Protein AF-A0A6J6I2E1-F1 (afdb_monomer)

Nearest PDB structures (foldseek):
  6fqb-assembly4_H  TM=8.339E-01  e=9.793E-11  Streptococcus pneumoniae
  7ac8-assembly3_F  TM=6.533E-01  e=1.172E-04  Thermotoga maritima MSB8
  3r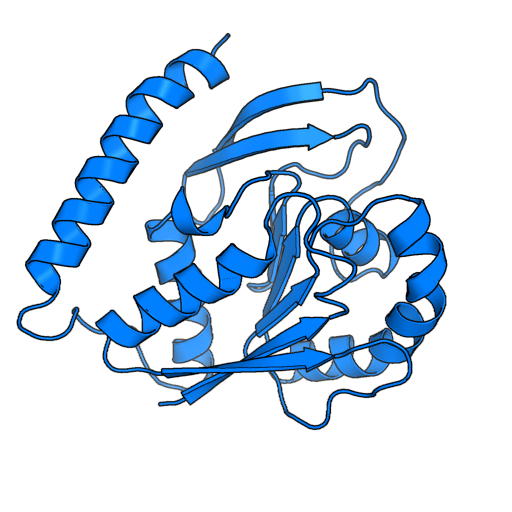74-assembly1_A  TM=5.350E-01  e=3.724E-04  Burkholderia lata
  3r74-assembly1_B  TM=4.776E-01  e=3.492E-04  Burkholderia lata
  3r76-assembly1_A  TM=4.520E-01  e=2.228E-04  Burkholderia lata

Foldseek 3Di:
DEAEEEEEACVFFCPQPQCCLVVLLQVVCVQLVYGYDYHYDHAPGADPDQHQEYEGHHGDPVSCVVCVVVVVVCLVVVVVSVVVNHAYEYEAVRLVVCCVSVVDPFWFAFADWDWFWAWDQDPLGIFTATATDGGRGPQWDADSLYIGHNGDDSSCLLCVSVSQVSVQSSQVSVVHGRDDGDPPCNVVVVVSVVVSVVVCVVRVVRNVD

Radius of gyration: 16.66 Å; Cα contacts (8 Å, |Δi|>4): 369; chains: 1; bounding box: 39×33×45 Å

pLDDT: mean 94.5, std 4.73, range [68.81, 98.75]

Structure (mmCIF, N/CA/C/O backbone):
data_AF-A0A6J6I2E1-F1
#
_entry.id   AF-A0A6J6I2E1-F1
#
loop_
_atom_site.group_PDB
_atom_site.id
_atom_site.type_symbol
_atom_site.label_atom_id
_atom_site.label_alt_id
_atom_site.label_comp_id
_atom_site.label_asym_id
_atom_site.label_entity_id
_atom_site.label_seq_id
_atom_site.pdbx_PDB_ins_code
_atom_site.Cartn_x
_atom_site.Cartn_y
_atom_site.Cartn_z
_atom_site.occupancy
_atom_site.B_iso_or_equiv
_atom_site.auth_seq_id
_atom_site.auth_comp_id
_atom_site.auth_asym_id
_atom_site.auth_atom_id
_atom_site.pdbx_PDB_model_num
ATOM 1 N N . MET A 1 1 ? -3.227 -1.236 21.663 1.00 92.56 1 MET A N 1
ATOM 2 C CA . MET A 1 1 ? -2.118 -2.184 21.410 1.00 92.56 1 MET A CA 1
ATOM 3 C C . MET A 1 1 ? -1.164 -1.575 20.397 1.00 92.56 1 MET A C 1
ATOM 5 O O . MET A 1 1 ? -1.558 -0.599 19.766 1.00 92.56 1 MET A O 1
ATOM 9 N N . ILE A 1 2 ? 0.048 -2.117 20.266 1.00 96.31 2 ILE A N 1
ATOM 10 C CA . ILE A 1 2 ? 1.043 -1.659 19.287 1.00 96.31 2 ILE A CA 1
ATOM 11 C C . ILE A 1 2 ? 1.126 -2.705 18.172 1.00 96.31 2 ILE A C 1
ATOM 13 O O . ILE A 1 2 ? 1.332 -3.876 18.484 1.00 96.31 2 ILE A O 1
ATOM 17 N N . LEU A 1 3 ? 0.944 -2.291 16.917 1.00 97.75 3 LEU A N 1
ATOM 18 C CA . LEU A 1 3 ? 1.175 -3.120 15.732 1.00 97.75 3 LEU A CA 1
ATOM 19 C C . LEU A 1 3 ? 2.545 -2.802 15.120 1.00 97.75 3 LEU A C 1
ATOM 21 O O . LEU A 1 3 ? 2.920 -1.640 14.991 1.00 97.75 3 LEU A O 1
ATOM 25 N N . ASN A 1 4 ? 3.289 -3.823 14.716 1.00 98.00 4 ASN A N 1
ATOM 26 C CA . ASN A 1 4 ? 4.614 -3.705 14.122 1.00 98.00 4 ASN A CA 1
ATOM 27 C C . ASN A 1 4 ? 4.515 -3.706 12.597 1.00 98.00 4 ASN A C 1
ATOM 29 O O . ASN A 1 4 ? 4.193 -4.723 11.979 1.00 98.00 4 ASN A O 1
ATOM 33 N N . PHE A 1 5 ? 4.822 -2.573 11.975 1.00 98.44 5 PHE A N 1
ATOM 34 C CA . PHE A 1 5 ? 4.904 -2.453 10.523 1.00 98.44 5 PHE A CA 1
ATOM 35 C C . PHE A 1 5 ? 6.369 -2.509 10.106 1.00 98.44 5 PHE A C 1
ATOM 37 O O . PHE A 1 5 ? 7.161 -1.642 10.467 1.00 98.44 5 PHE A O 1
ATOM 44 N N . VAL A 1 6 ? 6.747 -3.521 9.337 1.00 98.38 6 VAL A N 1
ATOM 45 C CA . VAL A 1 6 ? 8.098 -3.675 8.800 1.00 98.38 6 VAL A CA 1
ATOM 46 C C . VAL A 1 6 ? 8.102 -3.239 7.343 1.00 98.38 6 VAL A C 1
ATOM 48 O O . VAL A 1 6 ? 7.399 -3.817 6.520 1.00 98.38 6 VAL A O 1
ATOM 51 N N . THR A 1 7 ? 8.903 -2.233 7.005 1.00 98.00 7 THR A N 1
ATOM 52 C CA . THR A 1 7 ? 9.074 -1.765 5.624 1.00 98.00 7 THR A CA 1
ATOM 53 C C . THR A 1 7 ? 10.433 -2.182 5.086 1.00 98.00 7 THR A C 1
ATOM 55 O O . THR A 1 7 ? 11.467 -1.947 5.717 1.00 98.00 7 THR A O 1
ATOM 58 N N . LEU A 1 8 ? 10.434 -2.837 3.926 1.00 97.75 8 LEU A N 1
ATOM 59 C CA . LEU A 1 8 ? 11.656 -3.308 3.287 1.00 97.75 8 LEU A CA 1
ATOM 60 C C . LEU A 1 8 ? 12.200 -2.229 2.347 1.00 97.75 8 LEU A C 1
ATOM 62 O O . LEU A 1 8 ? 11.503 -1.762 1.449 1.00 97.75 8 LEU A O 1
ATOM 66 N N . PHE A 1 9 ? 13.463 -1.858 2.551 1.00 97.62 9 PHE A N 1
ATOM 67 C CA . PHE A 1 9 ? 14.240 -0.930 1.725 1.00 97.62 9 PHE A CA 1
ATOM 68 C C . PHE A 1 9 ? 13.539 0.415 1.446 1.00 97.62 9 PHE A C 1
ATOM 70 O O . PHE A 1 9 ? 13.460 0.839 0.289 1.00 97.62 9 PHE A O 1
ATOM 77 N N . PRO A 1 10 ? 13.036 1.135 2.468 1.00 96.94 10 PRO A N 1
ATOM 78 C CA . PRO A 1 10 ? 12.220 2.336 2.266 1.00 96.94 10 PRO A CA 1
ATOM 79 C C . PRO A 1 10 ? 12.963 3.479 1.562 1.00 96.94 10 PRO A C 1
ATOM 81 O O . PRO A 1 10 ? 12.331 4.289 0.891 1.00 96.94 10 PRO A O 1
ATOM 84 N N . GLY A 1 11 ? 14.297 3.539 1.657 1.00 96.44 11 GLY A N 1
ATOM 85 C CA . GLY A 1 11 ? 15.106 4.499 0.894 1.00 96.44 11 GLY A CA 1
ATOM 86 C C . GLY A 1 11 ? 15.118 4.238 -0.620 1.00 96.44 11 GLY A C 1
ATOM 87 O O . GLY A 1 11 ? 15.341 5.158 -1.404 1.00 96.44 11 GLY A O 1
ATOM 88 N N . HIS A 1 12 ? 14.848 2.999 -1.035 1.00 97.75 12 HIS A N 1
ATOM 89 C CA . HIS A 1 12 ? 14.831 2.552 -2.432 1.00 97.75 12 HIS A CA 1
ATOM 90 C C . HIS A 1 12 ? 13.414 2.435 -2.991 1.00 97.75 12 HIS A C 1
ATOM 92 O O . HIS A 1 12 ? 13.191 2.698 -4.174 1.00 97.75 12 HIS A O 1
ATOM 98 N N . LEU A 1 13 ? 12.470 2.030 -2.140 1.00 97.56 13 LEU A N 1
ATOM 99 C CA . LEU A 1 13 ? 11.101 1.662 -2.489 1.00 97.56 13 LEU A CA 1
ATOM 100 C C . LEU A 1 13 ? 10.092 2.731 -2.049 1.00 97.56 13 LEU A C 1
ATOM 102 O O . LEU A 1 13 ? 9.155 2.461 -1.295 1.00 97.56 13 LEU A O 1
ATOM 106 N N . ASN A 1 14 ? 10.324 3.965 -2.493 1.00 96.31 14 ASN A N 1
ATOM 107 C CA . ASN A 1 14 ? 9.477 5.125 -2.207 1.00 96.31 14 ASN A CA 1
ATOM 108 C C . ASN A 1 14 ? 9.311 6.044 -3.431 1.00 96.31 14 ASN A C 1
ATOM 110 O O . ASN A 1 14 ? 9.193 7.261 -3.284 1.00 96.31 14 ASN A O 1
ATOM 114 N N . LEU A 1 15 ? 9.382 5.493 -4.649 1.00 93.56 15 LEU A N 1
ATOM 115 C CA . LEU A 1 15 ? 9.494 6.297 -5.870 1.00 93.56 15 LEU A CA 1
ATOM 116 C C . LEU A 1 15 ? 8.302 7.249 -6.066 1.00 93.56 15 LEU A C 1
ATOM 118 O O . LEU A 1 15 ? 8.504 8.370 -6.527 1.00 93.56 15 LEU A O 1
ATOM 122 N N . ASN A 1 16 ? 7.093 6.837 -5.673 1.00 91.88 16 ASN A N 1
ATOM 123 C CA . ASN A 1 16 ? 5.877 7.646 -5.795 1.00 91.88 16 ASN A CA 1
ATOM 124 C C . ASN A 1 16 ? 5.318 8.087 -4.431 1.00 91.88 16 ASN A C 1
ATOM 126 O O . ASN A 1 16 ? 4.129 8.387 -4.310 1.00 91.88 16 ASN A O 1
ATOM 130 N N . GLY A 1 17 ? 6.166 8.131 -3.396 1.00 93.62 17 GLY A N 1
ATOM 131 C CA . GLY A 1 17 ? 5.736 8.422 -2.025 1.00 93.62 17 GLY A CA 1
ATOM 132 C C . GLY A 1 17 ? 5.025 7.244 -1.354 1.00 93.62 17 GLY A C 1
ATOM 133 O O . GLY A 1 17 ? 4.195 7.442 -0.470 1.00 93.62 17 GLY A O 1
ATOM 134 N N . ASP A 1 18 ? 5.327 6.017 -1.782 1.00 94.50 18 ASP A N 1
ATOM 135 C CA . ASP A 1 18 ? 4.664 4.783 -1.358 1.00 94.50 18 ASP A CA 1
ATOM 136 C C . ASP A 1 18 ? 4.717 4.552 0.159 1.00 94.50 18 ASP A C 1
ATOM 138 O O . ASP A 1 18 ? 3.778 3.995 0.729 1.00 94.50 18 ASP A O 1
ATOM 142 N N . GLN A 1 19 ? 5.773 5.015 0.833 1.00 96.69 19 GLN A N 1
ATOM 143 C CA . GLN A 1 19 ? 5.930 4.871 2.285 1.00 96.69 19 GLN A CA 1
ATOM 144 C C . GLN A 1 19 ? 4.840 5.618 3.066 1.00 96.69 19 GLN A C 1
ATOM 146 O O . GLN A 1 19 ? 4.468 5.183 4.154 1.00 96.69 19 GLN A O 1
ATOM 151 N N . ALA A 1 20 ? 4.231 6.657 2.482 1.00 97.50 20 ALA A N 1
ATOM 152 C CA . ALA A 1 20 ? 3.120 7.370 3.108 1.00 97.50 20 ALA A CA 1
ATOM 153 C C . ALA A 1 20 ? 1.867 6.493 3.294 1.00 97.50 20 ALA A C 1
ATOM 155 O O . ALA A 1 20 ? 0.977 6.850 4.062 1.00 97.50 20 ALA A O 1
ATOM 156 N N . ASN A 1 21 ? 1.786 5.316 2.658 1.00 98.19 21 ASN A N 1
ATOM 157 C CA . ASN A 1 21 ? 0.774 4.324 3.019 1.00 98.19 21 ASN A CA 1
ATOM 158 C C . ASN A 1 21 ? 0.881 3.901 4.493 1.00 98.19 21 ASN A C 1
ATOM 160 O O . ASN A 1 21 ? -0.143 3.743 5.156 1.00 98.19 21 ASN A O 1
ATOM 164 N N . LEU A 1 22 ? 2.102 3.743 5.010 1.00 98.31 22 LEU A N 1
ATOM 165 C CA . LEU A 1 22 ? 2.342 3.390 6.409 1.00 98.31 22 LEU A CA 1
ATOM 166 C C . LEU A 1 22 ? 2.007 4.550 7.340 1.00 98.31 22 LEU A C 1
ATOM 168 O O . LEU A 1 22 ? 1.427 4.320 8.399 1.00 98.31 22 LEU A O 1
ATOM 172 N N . ASP A 1 23 ? 2.284 5.784 6.919 1.00 97.69 23 ASP A N 1
ATOM 173 C CA . ASP A 1 23 ? 1.901 6.982 7.669 1.00 97.69 23 ASP A CA 1
ATOM 174 C C . ASP A 1 23 ? 0.378 7.092 7.794 1.00 97.69 23 ASP A C 1
ATOM 176 O O . ASP A 1 23 ? -0.143 7.355 8.878 1.00 97.69 23 ASP A O 1
ATOM 180 N N . VAL A 1 24 ? -0.353 6.826 6.705 1.00 97.50 24 VAL A N 1
ATOM 181 C CA . VAL A 1 24 ? -1.822 6.800 6.715 1.00 97.50 24 VAL A CA 1
ATOM 182 C C . VAL A 1 24 ? -2.331 5.702 7.641 1.00 97.50 24 VAL A C 1
ATOM 184 O O . VAL A 1 24 ? -3.172 5.980 8.493 1.00 97.50 24 VAL A O 1
ATOM 187 N N . LEU A 1 25 ? -1.820 4.474 7.516 1.00 98.12 25 LEU A N 1
ATOM 188 C CA . LEU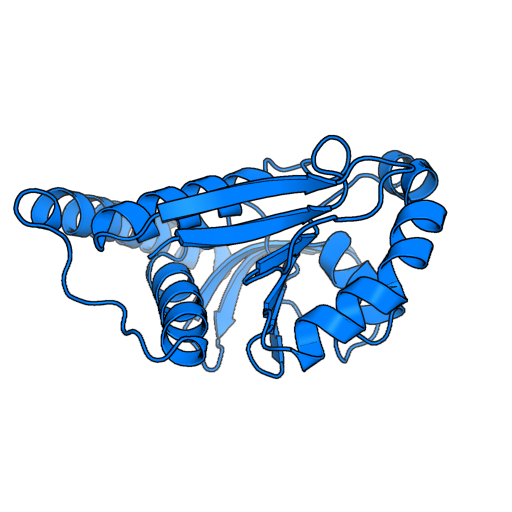 A 1 25 ? -2.233 3.358 8.369 1.00 98.12 25 LEU A CA 1
ATOM 189 C C . LEU A 1 25 ? -1.946 3.646 9.847 1.00 98.12 25 LEU A C 1
ATOM 191 O O . LEU A 1 25 ? -2.830 3.469 10.678 1.00 98.12 25 LEU A O 1
ATOM 195 N N . SER A 1 26 ? -0.756 4.156 10.167 1.00 98.12 26 SER A N 1
ATOM 196 C CA . SER A 1 26 ? -0.362 4.548 11.525 1.00 98.12 26 SER A CA 1
ATOM 197 C C . SER A 1 26 ? -1.271 5.646 12.080 1.00 98.12 26 SER A C 1
ATOM 199 O O . SER A 1 26 ? -1.802 5.533 13.189 1.00 98.12 26 SER A O 1
ATOM 201 N N . LYS A 1 27 ? -1.540 6.687 11.281 1.00 96.50 27 LYS A N 1
ATOM 202 C CA . LYS A 1 27 ? -2.410 7.789 11.691 1.00 96.50 27 LYS A CA 1
ATOM 203 C C . LYS A 1 27 ? -3.835 7.314 11.942 1.00 96.50 27 LYS A C 1
ATOM 205 O O . LYS A 1 27 ? -4.401 7.653 12.981 1.00 96.50 27 LYS A O 1
ATOM 210 N N . ARG A 1 28 ? -4.397 6.511 11.038 1.00 95.50 28 ARG A N 1
ATOM 211 C CA . ARG A 1 28 ? -5.739 5.941 11.202 1.00 95.50 28 ARG A CA 1
ATOM 212 C C . ARG A 1 28 ? -5.798 5.041 12.428 1.00 95.50 28 ARG A C 1
ATOM 214 O O . ARG A 1 28 ? -6.667 5.237 13.264 1.00 95.50 28 ARG A O 1
ATOM 221 N N . LEU A 1 29 ? -4.825 4.152 12.615 1.00 96.56 29 LEU A N 1
ATOM 222 C CA . LEU A 1 29 ? -4.741 3.280 13.787 1.00 96.56 29 LEU A CA 1
ATOM 223 C C . LEU A 1 29 ? -4.740 4.078 15.110 1.00 96.56 29 LEU A C 1
ATOM 225 O O . LEU A 1 29 ? -5.446 3.708 16.050 1.00 96.56 29 LEU A O 1
ATOM 229 N N . SER A 1 30 ? -4.045 5.225 15.146 1.00 95.94 30 SER A N 1
ATOM 230 C CA . SER A 1 30 ? -4.048 6.153 16.293 1.00 95.94 30 SER A CA 1
ATOM 231 C C . SER A 1 30 ? -5.420 6.744 16.605 1.00 95.94 30 SER A C 1
ATOM 233 O O . SER A 1 30 ? -5.764 6.925 17.774 1.00 95.94 30 SER A O 1
ATOM 235 N N . TRP A 1 31 ? -6.243 6.988 15.583 1.00 95.00 31 TRP A N 1
ATOM 236 C CA . TRP A 1 31 ? -7.609 7.471 15.771 1.00 95.00 31 TRP A CA 1
ATOM 237 C C . TRP A 1 31 ? -8.499 6.443 16.459 1.00 95.00 31 TRP A C 1
ATOM 239 O O . TRP A 1 31 ? -9.479 6.837 17.077 1.00 95.00 31 TRP A O 1
ATOM 249 N N . PHE A 1 32 ? -8.131 5.163 16.428 1.00 93.38 32 PHE A N 1
ATOM 250 C CA . PHE A 1 32 ? -8.844 4.066 17.080 1.00 93.38 32 PHE A CA 1
ATOM 251 C C . PHE A 1 32 ? -8.188 3.610 18.399 1.00 93.38 32 PHE A C 1
ATOM 253 O O . PHE A 1 32 ? -8.515 2.551 18.928 1.00 93.38 32 PHE A O 1
ATOM 260 N N . GLY A 1 33 ? -7.264 4.401 18.964 1.00 94.38 33 GLY A N 1
ATOM 261 C CA . GLY A 1 33 ? -6.647 4.100 20.266 1.00 94.38 33 GLY A CA 1
ATOM 262 C C . GLY A 1 33 ? -5.594 2.991 20.223 1.00 94.38 33 GLY A C 1
ATOM 263 O O . GLY A 1 33 ? -5.339 2.304 21.219 1.00 94.38 33 GLY A O 1
ATOM 264 N N . HIS A 1 34 ? -4.985 2.782 19.063 1.00 96.31 34 HIS A N 1
ATOM 265 C CA . HIS A 1 34 ? -3.895 1.840 18.857 1.00 96.31 34 HIS A CA 1
ATOM 266 C C . HIS A 1 34 ? -2.680 2.568 18.278 1.00 96.31 34 HIS A C 1
ATOM 268 O O . HIS A 1 34 ? -2.787 3.689 17.800 1.00 96.31 34 HIS A O 1
ATOM 274 N N . GLU A 1 35 ? -1.508 1.957 18.336 1.00 97.00 35 GLU A N 1
ATOM 275 C CA . GLU A 1 35 ? -0.266 2.571 17.867 1.00 97.00 35 GLU A CA 1
ATOM 276 C C . GLU A 1 35 ? 0.406 1.658 16.847 1.00 97.00 35 GLU A C 1
ATOM 278 O O . GLU A 1 35 ? 0.247 0.439 16.908 1.00 97.00 35 GLU A O 1
ATOM 283 N N . ALA A 1 36 ? 1.140 2.238 15.901 1.00 97.56 36 ALA A N 1
ATOM 284 C CA . ALA A 1 36 ? 1.987 1.487 14.987 1.00 97.56 36 ALA A CA 1
ATOM 285 C C . ALA A 1 36 ? 3.457 1.814 15.255 1.00 97.56 36 ALA A C 1
ATOM 287 O O . ALA A 1 36 ? 3.843 2.983 15.272 1.00 97.56 36 ALA A O 1
ATOM 288 N N . GLN A 1 37 ? 4.283 0.782 15.394 1.00 97.75 37 GLN A N 1
ATOM 289 C CA . GLN A 1 37 ? 5.733 0.901 15.371 1.00 97.75 37 GLN A CA 1
ATOM 290 C C . GLN A 1 37 ? 6.236 0.548 13.971 1.00 97.75 37 GLN A C 1
ATOM 292 O O . GLN A 1 37 ? 6.135 -0.600 13.540 1.00 97.75 37 GLN A O 1
ATOM 297 N N . ILE A 1 38 ? 6.800 1.528 13.262 1.00 97.69 38 ILE A N 1
ATOM 298 C CA . ILE A 1 38 ? 7.364 1.318 11.925 1.00 97.69 38 ILE A CA 1
ATOM 299 C C . ILE A 1 38 ? 8.858 1.004 12.052 1.00 97.69 38 ILE A C 1
ATOM 301 O O . ILE A 1 38 ? 9.621 1.796 12.601 1.00 97.69 38 ILE A O 1
ATOM 305 N N . THR A 1 39 ? 9.274 -0.153 11.539 1.00 97.12 39 THR A N 1
ATOM 306 C CA . THR A 1 39 ? 10.671 -0.603 11.504 1.00 97.12 39 THR A CA 1
ATOM 307 C C . THR A 1 39 ? 11.151 -0.691 10.061 1.00 97.12 39 THR A C 1
ATOM 309 O O . THR A 1 39 ? 10.609 -1.451 9.259 1.00 97.12 39 THR A O 1
ATOM 312 N N . SER A 1 40 ? 12.188 0.076 9.737 1.00 96.75 40 SER A N 1
ATOM 313 C CA . SER A 1 40 ? 12.829 0.067 8.421 1.00 96.75 40 SER A CA 1
ATOM 314 C C . SER A 1 40 ? 13.910 -1.001 8.338 1.00 96.75 40 SER A C 1
ATOM 316 O O . SER A 1 40 ? 14.719 -1.143 9.254 1.00 96.75 40 SER A O 1
ATOM 318 N N . VAL A 1 41 ? 13.951 -1.721 7.220 1.00 96.50 41 VAL A N 1
ATOM 319 C CA . VAL A 1 41 ? 14.964 -2.745 6.949 1.00 96.50 41 VAL A CA 1
ATOM 320 C C . VAL A 1 41 ? 15.762 -2.325 5.725 1.00 96.50 41 VAL A C 1
ATOM 322 O O . VAL A 1 41 ? 15.292 -2.429 4.594 1.00 96.50 41 VAL A O 1
ATOM 325 N N . ASP A 1 42 ? 16.972 -1.829 5.957 1.00 95.19 42 ASP A N 1
ATOM 326 C CA . ASP A 1 42 ? 17.890 -1.424 4.895 1.00 95.19 42 ASP A CA 1
ATOM 327 C C . ASP A 1 42 ? 18.712 -2.604 4.358 1.00 95.19 42 ASP A C 1
ATOM 329 O O . ASP A 1 42 ? 18.771 -3.691 4.939 1.00 95.19 42 ASP A O 1
ATOM 333 N N . LYS A 1 43 ? 19.410 -2.374 3.240 1.00 92.69 43 LYS A N 1
ATOM 334 C CA . LYS A 1 43 ? 20.324 -3.356 2.637 1.00 92.69 43 LYS A CA 1
ATOM 335 C C . LYS A 1 43 ? 21.298 -3.921 3.673 1.00 92.69 43 LYS A C 1
ATOM 337 O O . LYS A 1 43 ? 21.865 -3.183 4.477 1.00 92.69 43 LYS A O 1
ATOM 342 N N . GLY A 1 44 ? 21.504 -5.234 3.623 1.00 87.56 44 GLY A N 1
ATOM 343 C CA . GLY A 1 44 ? 22.427 -5.948 4.511 1.00 87.56 44 GLY A CA 1
ATOM 344 C C . GLY A 1 44 ? 21.929 -6.162 5.944 1.00 87.56 44 GLY A C 1
ATOM 345 O O . GLY A 1 44 ? 22.639 -6.794 6.720 1.00 87.56 44 GLY A O 1
ATOM 346 N N . HIS A 1 45 ? 20.730 -5.692 6.293 1.00 90.94 45 HIS A N 1
ATOM 347 C CA . HIS A 1 45 ? 20.122 -5.936 7.599 1.00 90.94 45 HIS A CA 1
ATOM 348 C C . HIS A 1 45 ? 19.091 -7.063 7.521 1.00 90.94 45 HIS A C 1
ATOM 350 O O . HIS A 1 45 ? 18.528 -7.349 6.466 1.00 90.94 45 HIS A O 1
ATOM 356 N N . THR A 1 46 ? 18.862 -7.722 8.654 1.00 83.88 46 THR A N 1
ATOM 357 C CA . THR A 1 46 ? 17.774 -8.690 8.833 1.00 83.88 46 THR A CA 1
ATOM 358 C C . THR A 1 46 ? 16.760 -8.084 9.801 1.00 83.88 46 THR A C 1
ATOM 360 O O . THR A 1 46 ? 17.183 -7.500 10.805 1.00 83.88 46 THR A O 1
ATOM 363 N N . PRO A 1 47 ? 15.450 -8.195 9.537 1.00 87.25 47 PRO A N 1
ATOM 364 C CA . PRO A 1 47 ? 14.435 -7.740 10.474 1.00 87.25 47 PRO A CA 1
ATOM 365 C C . PRO A 1 47 ? 14.575 -8.479 11.812 1.00 87.25 47 PRO A C 1
ATOM 367 O O . PRO A 1 47 ? 14.660 -9.706 11.853 1.00 87.25 47 PRO A O 1
ATOM 370 N N . SER A 1 48 ? 14.612 -7.731 12.913 1.00 81.25 48 SER A N 1
ATOM 371 C CA . SER A 1 48 ? 14.766 -8.275 14.270 1.00 81.25 48 SER A CA 1
ATOM 372 C C . SER A 1 48 ? 13.443 -8.424 15.024 1.00 81.25 48 SER A C 1
ATOM 374 O O . SER A 1 48 ? 13.423 -8.966 16.129 1.00 81.25 48 SER A O 1
ATOM 376 N N . THR A 1 49 ? 12.345 -7.938 14.447 1.00 84.38 49 THR A N 1
ATOM 377 C CA . THR A 1 49 ? 11.014 -7.907 15.055 1.00 84.38 49 THR A CA 1
ATOM 378 C C . THR A 1 49 ? 10.051 -8.816 14.303 1.00 84.38 49 THR A C 1
ATOM 380 O O . THR A 1 49 ? 10.204 -9.053 13.104 1.00 84.38 49 THR A O 1
ATOM 383 N N . ASN A 1 50 ? 9.043 -9.325 15.013 1.00 93.69 50 ASN A N 1
ATOM 384 C CA . ASN A 1 50 ? 7.887 -9.917 14.351 1.00 93.69 50 ASN A CA 1
ATOM 385 C C . ASN A 1 50 ? 7.060 -8.803 13.703 1.00 93.69 50 ASN A C 1
ATOM 387 O O . ASN A 1 50 ? 6.936 -7.714 14.266 1.00 93.69 50 ASN A O 1
ATOM 391 N N . ALA A 1 51 ? 6.508 -9.084 12.530 1.00 97.69 51 ALA A N 1
ATOM 392 C CA . ALA A 1 51 ? 5.698 -8.147 11.774 1.00 97.69 51 ALA A CA 1
ATOM 393 C C . ALA A 1 51 ? 4.210 -8.469 11.928 1.00 97.69 51 ALA A C 1
ATOM 395 O O . ALA A 1 51 ? 3.811 -9.628 11.869 1.00 97.69 51 ALA A O 1
ATOM 396 N N . ASP A 1 52 ? 3.393 -7.428 12.037 1.00 98.38 52 ASP A N 1
ATOM 397 C CA . ASP A 1 52 ? 1.947 -7.499 11.801 1.00 98.38 52 ASP A CA 1
ATOM 398 C C . ASP A 1 52 ? 1.629 -7.123 10.351 1.00 98.38 52 ASP A C 1
ATOM 400 O O . ASP A 1 52 ? 0.736 -7.694 9.724 1.00 98.38 52 ASP A O 1
ATOM 404 N N . LEU A 1 53 ? 2.438 -6.217 9.794 1.00 98.69 53 LEU A N 1
ATOM 405 C CA . LEU A 1 53 ? 2.432 -5.831 8.390 1.00 98.69 53 LEU A CA 1
ATOM 406 C C . LEU A 1 53 ? 3.857 -5.825 7.844 1.00 98.69 53 LEU A C 1
ATOM 408 O O . LEU A 1 53 ? 4.745 -5.222 8.440 1.00 98.69 53 LEU A O 1
ATOM 412 N N . ILE A 1 54 ? 4.060 -6.424 6.678 1.00 98.69 54 ILE A N 1
ATOM 413 C CA . ILE A 1 54 ? 5.252 -6.261 5.850 1.00 98.69 54 ILE A CA 1
ATOM 414 C C . ILE A 1 54 ? 4.871 -5.375 4.669 1.00 98.69 54 ILE A C 1
ATOM 416 O O . ILE A 1 54 ? 3.875 -5.638 3.997 1.00 98.69 54 ILE A O 1
ATOM 420 N N . PHE A 1 55 ? 5.666 -4.346 4.396 1.00 98.62 55 PHE A N 1
ATOM 421 C CA . PHE A 1 55 ? 5.448 -3.423 3.292 1.00 98.62 55 PHE A CA 1
ATOM 422 C C . PHE A 1 55 ? 6.593 -3.452 2.282 1.00 98.62 55 PHE A C 1
ATOM 424 O O . PHE A 1 55 ? 7.767 -3.383 2.655 1.00 98.62 55 PHE A O 1
ATOM 431 N N . ILE A 1 56 ? 6.236 -3.528 0.998 1.00 98.31 56 ILE A N 1
ATOM 432 C CA . ILE A 1 56 ? 7.170 -3.462 -0.131 1.00 98.31 56 ILE A CA 1
ATOM 433 C C . ILE A 1 56 ? 6.640 -2.431 -1.135 1.00 98.31 56 ILE A C 1
ATOM 435 O O . ILE A 1 56 ? 5.647 -2.670 -1.823 1.00 98.31 56 ILE A O 1
ATOM 439 N N . GLY A 1 57 ? 7.294 -1.272 -1.203 1.00 97.94 57 GLY A N 1
ATOM 440 C CA . GLY A 1 57 ? 6.883 -0.163 -2.067 1.00 97.94 57 GLY A CA 1
ATOM 441 C C . GLY A 1 57 ? 7.378 -0.266 -3.514 1.00 97.94 57 GLY A C 1
ATOM 442 O O . GLY A 1 57 ? 7.934 -1.277 -3.949 1.00 97.94 57 GLY A O 1
ATOM 443 N N . HIS A 1 58 ? 7.214 0.830 -4.257 1.00 97.50 58 HIS A N 1
ATOM 444 C CA . HIS A 1 58 ? 7.645 0.953 -5.645 1.00 97.50 58 HIS A CA 1
ATOM 445 C C . HIS A 1 58 ? 9.066 1.522 -5.759 1.00 97.50 58 HIS A C 1
ATOM 447 O O . HIS A 1 58 ? 9.404 2.539 -5.152 1.00 97.50 58 HIS A O 1
ATOM 453 N N . GLY A 1 59 ? 9.888 0.894 -6.599 1.00 96.88 59 GLY A N 1
ATOM 454 C CA . GLY A 1 59 ? 11.248 1.335 -6.912 1.00 96.88 59 GLY A CA 1
ATOM 455 C C . GLY A 1 59 ? 11.524 1.413 -8.411 1.00 96.88 59 GLY A C 1
ATOM 456 O O . GLY A 1 59 ? 10.867 0.749 -9.223 1.00 96.88 59 GLY A O 1
ATOM 457 N N . SER A 1 60 ? 12.539 2.206 -8.768 1.00 96.69 60 SER A N 1
ATOM 458 C CA . SER A 1 60 ? 13.094 2.259 -10.126 1.00 96.69 60 SER A CA 1
ATOM 459 C C . SER A 1 60 ? 13.879 0.985 -10.468 1.00 96.69 60 SER A C 1
ATOM 461 O O . SER A 1 60 ? 14.282 0.233 -9.583 1.00 96.69 60 SER A O 1
ATOM 463 N N . ILE A 1 61 ? 14.173 0.765 -11.753 1.00 96.12 61 ILE A N 1
ATOM 464 C CA . ILE A 1 61 ? 15.005 -0.370 -12.202 1.00 96.12 61 ILE A CA 1
ATOM 465 C C . ILE A 1 61 ? 16.384 -0.356 -11.518 1.00 96.12 61 ILE A C 1
ATOM 467 O O . ILE A 1 61 ? 16.880 -1.396 -11.093 1.00 96.12 61 ILE A O 1
ATOM 471 N N . ALA A 1 62 ? 17.000 0.824 -11.382 1.00 97.62 62 ALA A N 1
ATOM 472 C CA . ALA A 1 62 ? 18.299 0.967 -10.727 1.00 97.62 62 ALA A CA 1
ATOM 473 C C . ALA A 1 62 ? 18.225 0.667 -9.223 1.00 97.62 62 ALA A C 1
ATOM 475 O O . ALA A 1 62 ? 19.133 0.035 -8.690 1.00 97.62 62 ALA A O 1
ATOM 476 N N . ALA A 1 63 ? 17.138 1.082 -8.562 1.00 97.38 63 ALA A N 1
ATOM 477 C CA . ALA A 1 63 ? 16.902 0.775 -7.157 1.00 97.38 63 ALA A CA 1
ATOM 478 C C . ALA A 1 63 ? 16.750 -0.737 -6.943 1.00 97.38 63 ALA A C 1
ATOM 480 O O . ALA A 1 63 ? 17.418 -1.288 -6.075 1.00 97.38 63 ALA A O 1
ATOM 481 N N . TRP A 1 64 ? 15.955 -1.415 -7.782 1.00 97.62 64 TRP A N 1
ATOM 482 C CA . TRP A 1 64 ? 15.784 -2.869 -7.722 1.00 97.62 64 TRP A CA 1
ATOM 483 C C . TRP A 1 64 ? 17.092 -3.622 -7.913 1.00 97.62 64 TRP A C 1
ATOM 485 O O . TRP A 1 64 ? 17.434 -4.450 -7.076 1.00 97.62 64 TRP A O 1
ATOM 495 N N . LYS A 1 65 ? 17.878 -3.259 -8.931 1.00 97.31 65 LYS A N 1
ATOM 496 C CA . LYS A 1 65 ? 19.189 -3.872 -9.186 1.00 97.31 65 LYS A CA 1
ATOM 497 C C . LYS A 1 65 ? 20.121 -3.843 -7.964 1.00 97.31 65 LYS A C 1
ATOM 499 O O . LYS A 1 65 ? 20.972 -4.715 -7.824 1.00 97.31 65 LYS A O 1
ATOM 504 N N . ASP A 1 66 ? 19.986 -2.833 -7.112 1.00 97.69 66 ASP A N 1
ATOM 505 C CA . ASP A 1 66 ? 20.808 -2.641 -5.916 1.00 97.69 66 ASP A CA 1
ATOM 506 C C . ASP A 1 66 ? 20.285 -3.409 -4.682 1.00 97.69 66 ASP A C 1
ATOM 508 O O . ASP A 1 66 ? 21.072 -3.759 -3.805 1.00 97.69 66 ASP A O 1
ATOM 512 N N . ILE A 1 67 ? 18.981 -3.704 -4.599 1.00 97.31 67 ILE A N 1
ATOM 513 C CA . ILE A 1 67 ? 18.371 -4.371 -3.430 1.00 97.31 67 ILE A CA 1
ATOM 514 C C . ILE A 1 67 ? 17.948 -5.822 -3.674 1.00 97.31 67 ILE A C 1
ATOM 516 O O . ILE A 1 67 ? 17.681 -6.523 -2.705 1.00 97.31 67 ILE A O 1
ATOM 520 N N . GLU A 1 68 ? 17.877 -6.293 -4.919 1.00 95.69 68 GLU A N 1
ATOM 521 C CA . GLU A 1 68 ? 17.289 -7.599 -5.257 1.00 95.69 68 GLU A CA 1
ATOM 522 C C . GLU A 1 68 ? 17.934 -8.782 -4.506 1.00 95.69 68 GLU A C 1
ATOM 524 O O . GLU A 1 68 ? 17.195 -9.506 -3.835 1.00 95.69 68 GLU A O 1
ATOM 529 N N . PRO A 1 69 ? 19.277 -8.911 -4.422 1.00 95.44 69 PRO A N 1
ATOM 530 C CA . PRO A 1 69 ? 19.898 -9.972 -3.618 1.00 95.44 69 PRO A CA 1
ATOM 531 C C . PRO A 1 69 ? 19.575 -9.863 -2.120 1.00 95.44 69 PRO A C 1
ATOM 533 O O . PRO A 1 69 ? 19.532 -10.859 -1.397 1.00 95.44 69 PRO A O 1
ATOM 536 N N . HIS A 1 70 ? 19.357 -8.641 -1.627 1.00 96.56 70 HIS A N 1
ATOM 537 C CA . HIS A 1 70 ? 19.000 -8.401 -0.233 1.00 96.56 70 HIS A CA 1
ATOM 538 C C . HIS A 1 70 ? 17.536 -8.738 0.048 1.00 96.56 70 HIS A C 1
ATOM 540 O O . HIS A 1 70 ? 17.249 -9.208 1.147 1.00 96.56 70 HIS A O 1
ATOM 546 N N . LEU A 1 71 ? 16.631 -8.522 -0.914 1.00 95.94 71 LEU A N 1
ATOM 547 C CA . LEU A 1 71 ? 15.231 -8.936 -0.822 1.00 95.94 71 LEU A CA 1
ATOM 548 C C . LEU A 1 71 ? 15.110 -10.463 -0.843 1.00 95.94 71 LEU A C 1
ATOM 550 O O . LEU A 1 71 ? 14.413 -11.021 0.002 1.00 95.94 71 LEU A O 1
ATOM 554 N N . GLU A 1 72 ? 15.827 -11.138 -1.745 1.00 94.50 72 GLU A N 1
ATOM 555 C CA . GLU A 1 72 ? 15.871 -12.606 -1.807 1.00 94.50 72 GLU A CA 1
ATOM 556 C C . GLU A 1 72 ? 16.316 -13.213 -0.470 1.00 94.50 72 GLU A C 1
ATOM 558 O O . GLU A 1 72 ? 15.714 -14.174 0.014 1.00 94.50 72 GLU A O 1
ATOM 563 N N . ALA A 1 73 ? 17.305 -12.597 0.188 1.00 94.56 73 ALA A N 1
ATOM 564 C CA . ALA A 1 73 ? 17.752 -13.008 1.516 1.00 94.56 73 ALA A CA 1
ATOM 565 C C . ALA A 1 73 ? 16.660 -12.883 2.600 1.00 94.56 73 ALA A C 1
ATOM 567 O O . ALA A 1 73 ? 16.706 -13.614 3.588 1.00 94.56 73 ALA A O 1
ATOM 568 N N . GLN A 1 74 ? 15.656 -12.014 2.415 1.00 95.44 74 GLN A N 1
ATOM 569 C CA . GLN A 1 74 ? 14.524 -11.885 3.340 1.00 95.44 74 GLN A CA 1
ATOM 570 C C . GLN A 1 74 ? 13.389 -12.873 3.058 1.00 95.44 74 GLN A C 1
ATOM 572 O O . GLN A 1 74 ? 12.476 -12.977 3.873 1.00 95.44 74 GLN A O 1
ATOM 577 N N . LEU A 1 75 ? 13.404 -13.618 1.946 1.00 95.75 75 LEU A N 1
ATOM 578 C CA . LEU A 1 75 ? 12.259 -14.437 1.529 1.00 95.75 75 LEU A CA 1
ATOM 579 C C . LEU A 1 75 ? 11.850 -15.482 2.577 1.00 95.75 75 LEU A C 1
ATOM 581 O O . LEU A 1 75 ? 10.657 -15.716 2.784 1.00 95.75 75 LEU A O 1
ATOM 585 N N . ILE A 1 76 ? 12.829 -16.097 3.249 1.00 95.50 76 ILE A N 1
ATOM 586 C CA . ILE A 1 76 ? 12.572 -17.058 4.330 1.00 95.50 76 ILE A CA 1
ATOM 587 C C . ILE A 1 76 ? 11.827 -16.363 5.470 1.00 95.50 76 ILE A C 1
ATOM 589 O O . ILE A 1 76 ? 10.749 -16.815 5.855 1.00 95.50 76 ILE A O 1
ATOM 593 N N . TRP A 1 77 ? 12.350 -15.227 5.934 1.00 96.38 77 TRP A N 1
ATOM 594 C CA . TRP A 1 77 ? 11.737 -14.445 7.002 1.00 96.38 77 TRP A CA 1
ATOM 595 C C . TRP A 1 77 ? 10.329 -13.970 6.619 1.00 96.38 77 TRP A C 1
ATOM 597 O O . TRP A 1 77 ? 9.396 -14.170 7.390 1.00 96.38 77 TRP A O 1
ATOM 607 N N . ILE A 1 78 ? 10.130 -13.439 5.404 1.00 97.44 78 ILE A N 1
ATOM 608 C CA . ILE A 1 78 ? 8.808 -13.006 4.919 1.00 97.44 78 ILE A CA 1
ATOM 609 C C . ILE A 1 78 ? 7.814 -14.168 5.006 1.00 97.44 78 ILE A C 1
ATOM 611 O O . ILE A 1 78 ? 6.741 -14.030 5.591 1.00 97.44 78 ILE A O 1
ATOM 615 N N . LYS A 1 79 ? 8.176 -15.344 4.475 1.00 97.25 79 LYS A N 1
ATOM 616 C CA . LYS A 1 79 ? 7.305 -16.528 4.504 1.00 97.25 79 LYS A CA 1
ATOM 617 C C . LYS A 1 79 ? 7.002 -16.988 5.934 1.00 97.25 79 LYS A C 1
ATOM 619 O O . LYS A 1 79 ? 5.887 -17.436 6.191 1.00 97.25 79 LYS A O 1
ATOM 624 N N . GLU A 1 80 ? 7.949 -16.887 6.861 1.00 96.94 80 GLU A N 1
ATOM 625 C CA . GLU A 1 80 ? 7.738 -17.220 8.277 1.00 96.94 80 GLU A CA 1
ATOM 626 C C . GLU A 1 80 ? 6.783 -16.249 8.976 1.00 96.94 80 GLU A C 1
ATOM 628 O O . GLU A 1 80 ? 5.878 -16.691 9.688 1.00 96.94 80 GLU A O 1
ATOM 633 N N . GLN A 1 81 ? 6.925 -14.946 8.734 1.00 97.62 81 GLN A N 1
ATOM 634 C CA . GLN A 1 81 ? 6.024 -13.938 9.289 1.00 97.62 81 GLN A CA 1
ATOM 635 C C . GLN A 1 81 ? 4.596 -14.117 8.768 1.00 97.62 81 GLN A C 1
ATOM 637 O O . GLN A 1 81 ? 3.656 -14.138 9.560 1.00 97.62 81 GLN A O 1
ATOM 642 N N . LEU A 1 82 ? 4.423 -14.346 7.460 1.00 97.56 82 LEU A N 1
ATOM 643 C CA . LEU A 1 82 ? 3.102 -14.601 6.873 1.00 97.56 82 LEU A CA 1
ATOM 644 C C . LEU A 1 82 ? 2.434 -15.851 7.464 1.00 97.56 82 LEU A C 1
ATOM 646 O O . LEU A 1 82 ? 1.252 -15.817 7.799 1.00 97.56 82 LEU A O 1
ATOM 650 N N . ARG A 1 83 ? 3.190 -16.939 7.677 1.00 96.56 83 ARG A N 1
ATOM 651 C CA . ARG A 1 83 ? 2.679 -18.138 8.375 1.00 96.56 83 ARG A CA 1
ATOM 652 C C . ARG A 1 83 ? 2.311 -17.868 9.833 1.00 96.56 83 ARG A C 1
ATOM 654 O O . ARG A 1 83 ? 1.435 -18.541 10.365 1.00 96.56 83 ARG A O 1
ATOM 661 N N . SER A 1 84 ? 2.982 -16.909 10.465 1.00 95.38 84 SER A N 1
ATOM 662 C CA . SER A 1 84 ? 2.742 -16.507 11.854 1.00 95.38 84 SER A CA 1
ATOM 663 C C . SER A 1 84 ? 1.589 -15.507 11.998 1.00 95.38 84 SER A C 1
ATOM 665 O O . SER A 1 84 ? 1.269 -15.114 13.115 1.00 95.38 84 SER A O 1
ATOM 667 N N . GLY A 1 85 ? 0.944 -15.119 10.892 1.00 96.12 85 GLY A N 1
ATOM 668 C CA . GLY A 1 85 ? -0.222 -14.239 10.893 1.00 96.12 85 GLY A CA 1
ATOM 669 C C . GLY A 1 85 ? 0.053 -12.807 10.437 1.00 96.12 85 GLY A C 1
ATOM 670 O O . GLY A 1 85 ? -0.899 -12.032 10.367 1.00 96.12 85 GLY A O 1
ATOM 671 N N . ALA A 1 86 ? 1.284 -12.453 10.059 1.00 98.00 86 ALA A N 1
ATOM 672 C CA . ALA A 1 86 ? 1.556 -11.162 9.430 1.00 98.00 86 ALA A CA 1
ATOM 673 C C . ALA A 1 86 ? 0.808 -11.027 8.094 1.00 98.00 86 ALA A C 1
ATOM 675 O O . ALA A 1 86 ? 0.495 -12.023 7.434 1.00 98.00 86 ALA A O 1
ATOM 676 N N . LEU A 1 87 ? 0.566 -9.790 7.675 1.00 98.56 87 LEU A N 1
ATOM 677 C CA . LEU A 1 87 ? 0.057 -9.464 6.346 1.00 98.56 87 LEU A CA 1
ATOM 678 C C . LEU A 1 87 ? 1.158 -8.858 5.480 1.00 98.56 87 LEU A C 1
ATOM 680 O O . LEU A 1 87 ? 2.018 -8.140 5.977 1.00 98.56 87 LEU A O 1
ATOM 684 N N . LEU A 1 88 ? 1.113 -9.101 4.174 1.00 98.75 88 LEU A N 1
ATOM 685 C CA . LEU A 1 88 ? 1.938 -8.412 3.182 1.00 98.75 88 LEU A CA 1
ATOM 686 C C . LEU A 1 88 ? 1.104 -7.355 2.460 1.00 98.75 88 LEU A C 1
ATOM 688 O O . LEU A 1 88 ? 0.030 -7.660 1.947 1.00 98.75 88 LEU A O 1
ATOM 692 N N . PHE A 1 89 ? 1.632 -6.138 2.363 1.00 98.75 89 PHE A N 1
ATOM 693 C CA . PHE A 1 89 ? 1.132 -5.098 1.475 1.00 98.75 89 PHE A CA 1
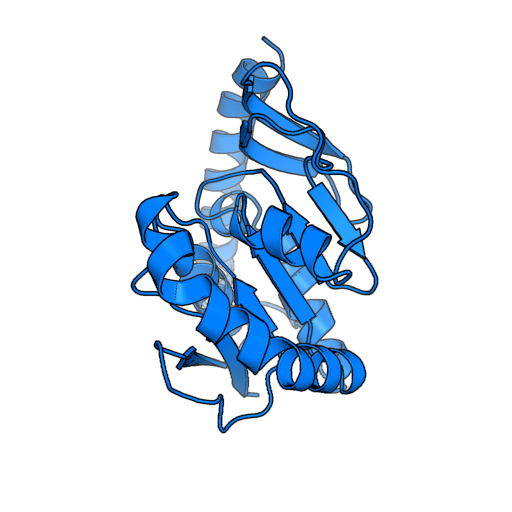ATOM 694 C C . PHE A 1 89 ? 2.227 -4.675 0.490 1.00 98.75 89 PHE A C 1
ATOM 696 O O . PHE A 1 89 ? 3.257 -4.128 0.885 1.00 98.75 89 PHE A O 1
ATOM 703 N N . ALA A 1 90 ? 2.016 -4.940 -0.797 1.00 98.56 90 ALA A N 1
ATOM 704 C CA . ALA A 1 90 ? 2.985 -4.653 -1.847 1.00 98.56 90 ALA A CA 1
ATOM 705 C C . ALA A 1 90 ? 2.395 -3.738 -2.930 1.00 98.56 90 ALA A C 1
ATOM 707 O O . ALA A 1 90 ? 1.244 -3.917 -3.340 1.00 98.56 90 ALA A O 1
ATOM 708 N N . VAL A 1 91 ? 3.192 -2.774 -3.407 1.00 98.38 91 VAL A N 1
ATOM 709 C CA . VAL A 1 91 ? 2.762 -1.739 -4.364 1.00 98.38 91 VAL A CA 1
ATOM 710 C C . VAL A 1 91 ? 3.640 -1.726 -5.617 1.00 98.38 91 VAL A C 1
ATOM 712 O O . VAL A 1 91 ? 4.870 -1.741 -5.544 1.00 98.38 91 VAL A O 1
ATOM 715 N N . ALA A 1 92 ? 2.988 -1.679 -6.776 1.00 97.62 92 ALA A N 1
ATOM 716 C CA . ALA A 1 92 ? 3.546 -1.614 -8.119 1.00 97.62 92 ALA A CA 1
ATOM 717 C C . ALA A 1 92 ? 4.708 -2.590 -8.341 1.00 97.62 92 ALA A C 1
ATOM 719 O O . ALA A 1 92 ? 4.532 -3.800 -8.236 1.00 97.62 92 ALA A O 1
ATOM 720 N N . SER A 1 93 ? 5.924 -2.101 -8.602 1.00 97.81 93 SER A N 1
ATOM 721 C CA . SER A 1 93 ? 7.073 -2.996 -8.810 1.00 97.81 93 SER A CA 1
ATOM 722 C C . SER A 1 93 ? 7.425 -3.843 -7.578 1.00 97.81 93 SER A C 1
ATOM 724 O O . SER A 1 93 ? 7.941 -4.943 -7.748 1.00 97.81 93 SER A O 1
ATOM 726 N N . GLY A 1 94 ? 7.089 -3.412 -6.356 1.00 98.12 94 GLY A N 1
ATOM 727 C CA . GLY A 1 94 ? 7.182 -4.255 -5.159 1.00 98.12 94 GLY A CA 1
ATOM 728 C C . GLY A 1 94 ? 6.202 -5.423 -5.185 1.00 98.12 94 GLY A C 1
ATOM 729 O O . GLY A 1 94 ? 6.543 -6.541 -4.801 1.00 98.12 94 GLY A O 1
ATOM 730 N N . TYR A 1 95 ? 5.004 -5.189 -5.716 1.00 98.56 95 TYR A N 1
ATOM 731 C CA . TYR A 1 95 ? 4.007 -6.229 -5.927 1.00 98.56 95 TYR A CA 1
ATOM 732 C C . TYR A 1 95 ? 4.406 -7.206 -7.040 1.00 98.56 95 TYR A C 1
ATOM 734 O O . TYR A 1 95 ? 4.299 -8.416 -6.853 1.00 98.56 95 TYR A O 1
ATOM 742 N N . GLU A 1 96 ? 4.975 -6.717 -8.141 1.00 98.44 96 GLU A N 1
ATOM 743 C CA . GLU A 1 96 ? 5.531 -7.589 -9.182 1.00 98.44 96 GLU A CA 1
ATOM 744 C C . GLU A 1 96 ? 6.611 -8.529 -8.622 1.00 98.44 96 GLU A C 1
ATOM 746 O O . GLU A 1 96 ? 6.639 -9.710 -8.951 1.00 98.44 96 GLU A O 1
ATOM 751 N N . ARG A 1 97 ? 7.472 -8.040 -7.718 1.00 98.12 97 ARG A N 1
ATOM 752 C CA . ARG A 1 97 ? 8.514 -8.868 -7.075 1.00 98.12 97 ARG A CA 1
ATOM 753 C C . ARG A 1 97 ? 7.910 -9.863 -6.094 1.00 98.12 97 ARG A C 1
ATOM 755 O O . ARG A 1 97 ? 8.391 -10.983 -5.966 1.00 98.12 97 ARG A O 1
ATOM 762 N N . ALA A 1 98 ? 6.816 -9.496 -5.437 1.00 98.31 98 ALA A N 1
ATOM 763 C CA . ALA A 1 98 ? 6.066 -10.437 -4.621 1.00 98.31 98 ALA A CA 1
ATOM 764 C C . ALA A 1 98 ? 5.447 -11.570 -5.469 1.00 98.31 98 ALA A C 1
ATOM 766 O O . ALA A 1 98 ? 5.481 -12.720 -5.035 1.00 98.31 98 ALA A O 1
ATOM 767 N N . ILE A 1 99 ? 4.964 -11.289 -6.688 1.00 98.44 99 ILE A N 1
ATOM 768 C CA . ILE A 1 99 ? 4.528 -12.329 -7.641 1.00 98.44 99 ILE A CA 1
ATOM 769 C C . ILE A 1 99 ? 5.709 -13.223 -8.040 1.00 98.44 99 ILE A C 1
ATOM 771 O O . ILE A 1 99 ? 5.603 -14.441 -7.941 1.00 98.44 99 ILE A O 1
ATOM 775 N N . SER A 1 100 ? 6.859 -12.653 -8.422 1.00 97.50 100 SER A N 1
ATOM 776 C CA . SER A 1 100 ? 8.025 -13.453 -8.842 1.00 97.50 100 SER A CA 1
ATOM 777 C C . SER A 1 100 ? 8.625 -14.322 -7.728 1.00 97.50 100 SER A C 1
ATOM 779 O O . SER A 1 100 ? 9.360 -15.260 -8.016 1.00 97.50 100 SER A O 1
ATOM 781 N N . MET A 1 101 ? 8.338 -14.011 -6.461 1.00 97.06 101 MET A N 1
ATOM 782 C CA . MET A 1 101 ? 8.748 -14.788 -5.282 1.00 97.06 101 MET A CA 1
ATOM 783 C C . MET A 1 101 ? 7.683 -15.796 -4.801 1.00 97.06 101 MET A C 1
ATOM 785 O O . MET A 1 101 ? 7.818 -16.362 -3.705 1.00 97.06 101 MET A O 1
ATOM 789 N N . ASP A 1 102 ? 6.620 -16.001 -5.586 1.00 96.94 102 ASP A N 1
ATOM 790 C CA . ASP A 1 102 ? 5.461 -16.844 -5.266 1.00 96.94 102 ASP A CA 1
ATOM 791 C C . ASP A 1 102 ? 4.729 -16.425 -3.975 1.00 96.94 102 ASP A C 1
ATOM 793 O O . ASP A 1 102 ? 4.190 -17.260 -3.244 1.00 96.94 102 ASP A O 1
ATOM 797 N N . LEU A 1 103 ? 4.730 -15.128 -3.645 1.00 97.69 103 LEU A N 1
ATOM 798 C CA . LEU A 1 103 ? 3.952 -14.578 -2.524 1.00 97.69 103 LEU A CA 1
ATOM 799 C C . LEU A 1 103 ? 2.533 -14.178 -2.951 1.00 97.69 103 LEU A C 1
ATOM 801 O O . LEU A 1 103 ? 1.635 -14.119 -2.115 1.00 97.69 103 LEU A O 1
ATOM 805 N N . PHE A 1 104 ? 2.331 -13.947 -4.250 1.00 98.38 104 PHE A N 1
ATOM 806 C CA . PHE A 1 104 ? 1.028 -13.746 -4.877 1.00 98.38 104 PHE A CA 1
ATOM 807 C C . PHE A 1 104 ? 0.921 -14.564 -6.158 1.00 98.38 104 PHE A C 1
ATOM 809 O O . PHE A 1 104 ? 1.907 -14.751 -6.867 1.00 98.38 104 PHE A O 1
ATOM 816 N N . GLN A 1 105 ? -0.292 -14.998 -6.485 1.00 97.50 105 GLN A N 1
ATOM 817 C CA . GLN A 1 105 ? -0.581 -15.575 -7.793 1.00 97.50 105 GLN A CA 1
ATOM 818 C C . GLN A 1 105 ? -0.646 -14.480 -8.864 1.00 97.50 105 GLN A C 1
ATOM 820 O O . GLN A 1 105 ? -1.161 -13.387 -8.626 1.00 97.50 105 GLN A O 1
ATOM 825 N N . GLY A 1 106 ? -0.155 -14.773 -10.064 1.00 95.88 106 GLY A N 1
ATOM 826 C CA . GLY A 1 106 ? -0.220 -13.858 -11.199 1.00 95.88 106 GLY A CA 1
ATOM 827 C C . GLY A 1 106 ? 0.836 -14.168 -12.251 1.00 95.88 106 GLY A C 1
ATOM 828 O O . GLY A 1 106 ? 1.663 -15.061 -12.077 1.00 95.88 106 GLY A O 1
ATOM 829 N N . SER A 1 107 ? 0.800 -13.412 -13.340 1.00 96.12 107 SER A N 1
ATOM 830 C CA . SER A 1 107 ? 1.831 -13.399 -14.374 1.00 96.12 107 SER A CA 1
ATOM 831 C C . SER A 1 107 ? 2.459 -12.011 -14.475 1.00 96.12 107 SER A C 1
ATOM 833 O O . SER A 1 107 ? 1.927 -11.033 -13.951 1.00 96.12 107 SER A O 1
ATOM 835 N N . LEU A 1 108 ? 3.634 -11.953 -15.100 1.00 97.25 108 LEU A N 1
ATOM 836 C CA . LEU A 1 108 ? 4.409 -10.730 -15.313 1.00 97.25 108 LEU A CA 1
ATOM 837 C C . LEU A 1 108 ? 4.815 -10.603 -16.786 1.00 97.25 108 LEU A C 1
ATOM 839 O O . LEU A 1 108 ? 5.930 -10.183 -17.093 1.00 97.25 108 LEU A O 1
ATOM 843 N N . ASN A 1 109 ? 3.947 -11.023 -17.707 1.00 97.62 109 ASN A N 1
ATOM 844 C CA . ASN A 1 109 ? 4.234 -10.888 -19.131 1.00 97.62 109 ASN A CA 1
ATOM 845 C C . ASN A 1 109 ? 4.223 -9.404 -19.502 1.00 97.62 109 ASN A C 1
ATOM 847 O O . ASN A 1 109 ? 3.363 -8.655 -19.037 1.00 97.62 109 ASN A O 1
ATOM 851 N 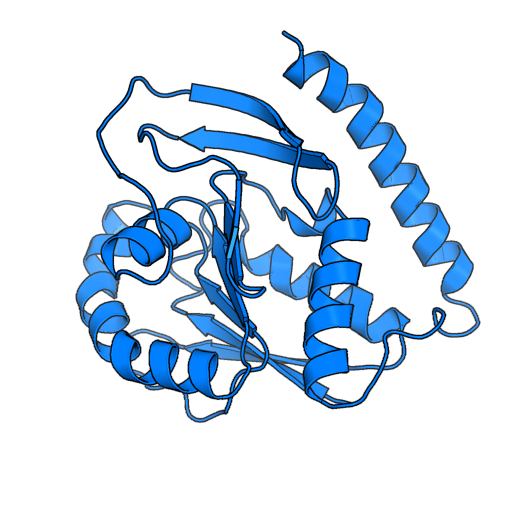N . GLU A 1 110 ? 5.165 -8.978 -20.341 1.00 97.12 110 GLU A N 1
ATOM 852 C CA . GLU A 1 110 ? 5.227 -7.591 -20.801 1.00 97.12 110 GLU A CA 1
ATOM 853 C C . GLU A 1 110 ? 3.990 -7.223 -21.628 1.00 97.12 110 GLU A C 1
ATOM 855 O O . GLU A 1 110 ? 3.533 -7.978 -22.491 1.00 97.12 110 GLU A O 1
ATOM 860 N N . THR A 1 111 ? 3.468 -6.025 -21.383 1.00 96.12 111 THR A N 1
ATOM 861 C CA . THR A 1 111 ? 2.313 -5.464 -22.087 1.00 96.12 111 THR A CA 1
ATOM 862 C C . THR A 1 111 ? 2.599 -4.033 -22.537 1.00 96.12 111 THR A C 1
ATOM 864 O O . THR A 1 111 ? 3.589 -3.406 -22.147 1.00 96.12 111 THR A O 1
ATOM 867 N N . ALA A 1 112 ? 1.728 -3.483 -23.388 1.00 96.19 112 ALA A N 1
ATOM 868 C CA . ALA A 1 112 ? 1.766 -2.055 -23.678 1.00 96.19 112 ALA A CA 1
ATOM 869 C C . ALA A 1 112 ? 1.512 -1.262 -22.387 1.00 96.19 112 ALA A C 1
ATOM 871 O O . ALA A 1 112 ? 0.602 -1.587 -21.626 1.00 96.19 112 ALA A O 1
ATOM 872 N N . ARG A 1 113 ? 2.304 -0.209 -22.151 1.00 96.00 113 ARG A N 1
ATOM 873 C CA . ARG A 1 113 ? 2.168 0.611 -20.944 1.00 96.00 113 ARG A CA 1
ATOM 874 C C . ARG A 1 113 ? 0.788 1.263 -20.880 1.00 96.00 113 ARG A C 1
ATOM 876 O O . ARG A 1 113 ? 0.378 1.937 -21.822 1.00 96.00 113 ARG A O 1
ATOM 883 N N . ILE A 1 114 ? 0.137 1.123 -19.731 1.00 94.62 114 ILE A N 1
ATOM 884 C CA . ILE A 1 114 ? -1.128 1.774 -19.395 1.00 94.62 114 ILE A CA 1
ATOM 885 C C . ILE A 1 114 ? -0.857 2.804 -18.301 1.00 94.62 114 ILE A C 1
ATOM 887 O O . ILE A 1 114 ? -0.225 2.473 -17.299 1.00 94.62 114 ILE A O 1
ATOM 891 N N . SER A 1 115 ? -1.356 4.027 -18.498 1.00 94.94 115 SER A N 1
ATOM 892 C CA . SER A 1 115 ? -1.244 5.145 -17.556 1.00 94.94 115 SER A CA 1
ATOM 893 C C . SER A 1 115 ? -2.593 5.852 -17.424 1.00 94.94 115 SER A C 1
ATOM 895 O O . SER A 1 115 ? -2.928 6.681 -18.269 1.00 94.94 115 SER A O 1
ATOM 897 N N . LYS A 1 116 ? -3.381 5.517 -16.399 1.00 94.38 116 LYS A N 1
ATOM 898 C CA . LYS A 1 116 ? -4.720 6.096 -16.185 1.00 94.38 116 LYS A CA 1
ATOM 899 C C . LYS A 1 116 ? -5.162 6.020 -14.728 1.00 94.38 116 LYS A C 1
ATOM 901 O O . LYS A 1 116 ? -4.618 5.240 -13.949 1.00 94.38 116 LYS A O 1
ATOM 906 N N . PHE A 1 117 ? -6.174 6.807 -14.372 1.00 93.75 117 PHE A N 1
ATOM 907 C CA . PHE A 1 117 ? -6.948 6.516 -13.168 1.00 93.75 117 PHE A CA 1
ATOM 908 C C . PHE A 1 117 ? -7.729 5.223 -13.383 1.00 93.75 117 PHE A C 1
ATOM 910 O O . PHE A 1 117 ? -8.213 4.970 -14.482 1.00 93.75 117 PHE A O 1
ATOM 917 N N . GLU A 1 118 ? -7.814 4.403 -12.346 1.00 95.12 118 GLU A N 1
ATOM 918 C CA . GLU A 1 118 ? -8.460 3.099 -12.417 1.00 95.12 118 GLU A CA 1
ATOM 919 C C . GLU A 1 118 ? -9.238 2.842 -11.129 1.00 95.12 118 GLU A C 1
ATOM 921 O O . GLU A 1 118 ? -8.744 3.114 -10.029 1.00 95.12 118 GLU A O 1
ATOM 926 N N . ILE A 1 119 ? -10.445 2.298 -11.281 1.00 95.56 119 ILE A N 1
ATOM 927 C CA . ILE A 1 119 ? -11.249 1.767 -10.183 1.00 95.56 119 ILE A CA 1
ATOM 928 C C . ILE A 1 119 ? -11.346 0.262 -10.372 1.00 95.56 119 ILE A C 1
ATOM 930 O O . ILE A 1 119 ? -11.807 -0.208 -11.409 1.00 95.56 119 ILE A O 1
ATOM 934 N N . VAL A 1 120 ? -10.934 -0.486 -9.354 1.00 95.31 120 VAL A N 1
ATOM 935 C CA . VAL A 1 120 ? -10.993 -1.947 -9.356 1.00 95.31 120 VAL A CA 1
ATOM 936 C C . VAL A 1 120 ? -12.019 -2.415 -8.339 1.00 95.31 120 VAL A C 1
ATOM 938 O O . VAL A 1 120 ? -11.954 -2.046 -7.167 1.00 95.31 120 VAL A O 1
ATOM 941 N N . GLU A 1 121 ? -12.952 -3.261 -8.767 1.00 94.62 121 GLU A N 1
ATOM 942 C CA . GLU A 1 121 ? -13.830 -3.977 -7.844 1.00 94.62 121 GLU A CA 1
ATOM 943 C C . GLU A 1 121 ? -13.062 -5.106 -7.151 1.00 94.62 121 GLU A C 1
ATOM 945 O O . GLU A 1 121 ? -12.371 -5.906 -7.784 1.00 94.62 121 GLU A O 1
ATOM 950 N N . SER A 1 122 ? -13.195 -5.197 -5.830 1.00 92.62 122 SER A N 1
ATOM 951 C CA . SER A 1 122 ? -12.574 -6.254 -5.039 1.00 92.62 122 SER A CA 1
ATOM 952 C C . SER A 1 122 ? -13.523 -6.773 -3.964 1.00 92.62 122 SER A C 1
ATOM 954 O O . SER A 1 122 ? -14.539 -6.155 -3.642 1.00 92.62 122 SER A O 1
ATOM 956 N N . ARG A 1 123 ? -13.147 -7.881 -3.314 1.00 89.50 123 ARG A N 1
ATOM 957 C CA . ARG A 1 123 ? -13.876 -8.402 -2.143 1.00 89.50 123 ARG A CA 1
ATOM 958 C C . ARG A 1 123 ? -13.907 -7.441 -0.947 1.00 89.50 123 ARG A C 1
ATOM 960 O O . ARG A 1 123 ? -14.678 -7.661 -0.019 1.00 89.50 123 ARG A O 1
ATOM 967 N N . LEU A 1 124 ? -13.037 -6.432 -0.939 1.00 89.94 124 LEU A N 1
ATOM 968 C CA . LEU A 1 124 ? -12.968 -5.395 0.090 1.00 89.94 124 LEU A CA 1
ATOM 969 C C . LEU A 1 124 ? -13.761 -4.132 -0.300 1.00 89.94 124 LEU A C 1
ATOM 971 O O . LEU A 1 124 ? -13.903 -3.223 0.512 1.00 89.94 124 LEU A O 1
ATOM 975 N N . GLY A 1 125 ? -14.344 -4.108 -1.500 1.00 92.25 125 GLY A N 1
ATOM 976 C CA . GLY A 1 125 ? -15.009 -2.951 -2.092 1.00 92.25 125 GLY A CA 1
ATOM 977 C C . GLY A 1 125 ? -14.245 -2.418 -3.302 1.00 92.25 125 GLY A C 1
ATOM 978 O O . GLY A 1 125 ? -13.263 -3.017 -3.751 1.00 92.25 125 GLY A O 1
ATOM 979 N N . GLU A 1 126 ? -14.718 -1.298 -3.840 1.00 95.25 126 GLU A N 1
ATOM 980 C CA . GLU A 1 126 ? -14.017 -0.573 -4.897 1.00 95.25 126 GLU A CA 1
ATOM 981 C C . GLU A 1 126 ? -12.701 0.010 -4.361 1.00 95.25 126 GLU A C 1
ATOM 983 O O . GLU A 1 126 ? -12.644 0.522 -3.239 1.00 95.25 126 GLU A O 1
ATOM 988 N N . VAL A 1 127 ? -11.655 -0.035 -5.184 1.00 96.12 127 VAL A N 1
ATOM 989 C CA . VAL A 1 127 ? -10.346 0.551 -4.891 1.00 96.12 127 VAL A CA 1
ATOM 990 C C . VAL A 1 127 ? -9.961 1.482 -6.028 1.00 96.12 127 VAL A C 1
ATOM 992 O O . VAL A 1 127 ? -9.856 1.056 -7.176 1.00 96.12 127 VAL A O 1
ATOM 995 N N . LEU A 1 128 ? -9.735 2.748 -5.700 1.00 95.06 128 LEU A N 1
ATOM 996 C CA . LEU A 1 128 ? -9.328 3.786 -6.637 1.00 95.06 128 LEU A CA 1
ATOM 997 C C . LEU A 1 128 ? -7.826 4.041 -6.536 1.00 95.06 128 LEU A C 1
ATOM 999 O O . LEU A 1 128 ? -7.265 4.176 -5.444 1.00 95.06 128 LEU A O 1
ATOM 1003 N N . GLY A 1 129 ? -7.174 4.211 -7.678 1.00 94.75 129 GLY A N 1
ATOM 1004 C CA . GLY A 1 129 ? -5.811 4.718 -7.718 1.00 94.75 129 GLY A CA 1
ATOM 1005 C C . GLY A 1 129 ? -5.360 5.075 -9.122 1.00 94.75 129 GLY A C 1
ATOM 1006 O O . GLY A 1 129 ? -6.154 5.126 -10.058 1.00 94.75 129 GLY A O 1
ATOM 1007 N N . TYR A 1 130 ? -4.066 5.352 -9.260 1.00 94.69 130 TYR A N 1
ATOM 1008 C CA . TYR A 1 130 ? -3.463 5.616 -10.561 1.00 94.69 130 TYR A CA 1
ATOM 1009 C C . TYR A 1 130 ? -2.690 4.386 -11.027 1.00 94.69 130 TYR A C 1
ATOM 1011 O O . TYR A 1 130 ? -1.725 3.988 -10.382 1.00 94.69 130 TYR A O 1
ATOM 1019 N N 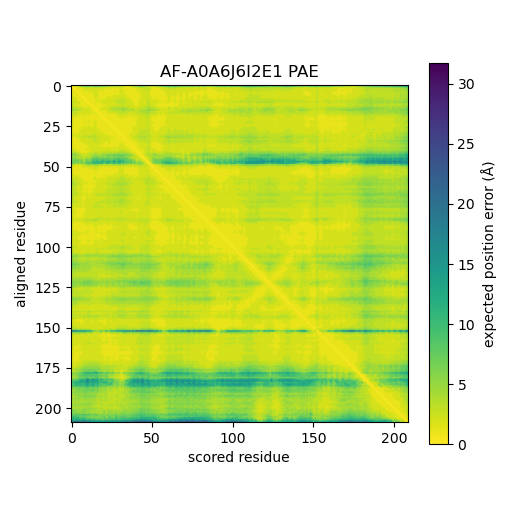. LEU A 1 131 ? -3.100 3.777 -12.132 1.00 95.56 131 LEU A N 1
ATOM 1020 C CA . LEU A 1 131 ? -2.406 2.652 -12.739 1.00 95.56 131 LEU A CA 1
ATOM 1021 C C . LEU A 1 131 ? -1.295 3.176 -13.649 1.00 95.56 131 LEU A C 1
ATOM 1023 O O . LEU A 1 131 ? -1.562 3.940 -14.572 1.00 95.56 131 LEU A O 1
ATOM 1027 N N . ASN A 1 132 ? -0.062 2.737 -13.403 1.00 94.50 132 ASN A N 1
ATOM 1028 C CA . ASN A 1 132 ? 1.067 2.917 -14.314 1.00 94.50 132 ASN A CA 1
ATOM 1029 C C . ASN A 1 132 ? 1.858 1.611 -14.376 1.00 94.50 132 ASN A C 1
ATOM 1031 O O . ASN A 1 132 ? 2.776 1.397 -13.581 1.00 94.50 132 ASN A O 1
ATOM 1035 N N . ALA A 1 133 ? 1.465 0.738 -15.298 1.00 95.00 133 ALA A N 1
ATOM 1036 C CA . ALA A 1 133 ? 1.992 -0.617 -15.421 1.00 95.00 133 ALA A CA 1
ATOM 1037 C C . ALA A 1 133 ? 2.290 -0.960 -16.884 1.00 95.00 133 ALA A C 1
ATOM 1039 O O . ALA A 1 133 ? 1.717 -0.378 -17.804 1.00 95.00 133 ALA A O 1
ATOM 1040 N N . ALA A 1 134 ? 3.217 -1.894 -17.085 1.00 96.25 134 ALA A N 1
ATOM 1041 C CA . ALA A 1 134 ? 3.593 -2.437 -18.394 1.00 96.25 134 ALA A CA 1
ATOM 1042 C C . ALA A 1 134 ? 3.740 -3.968 -18.332 1.00 96.25 134 ALA A C 1
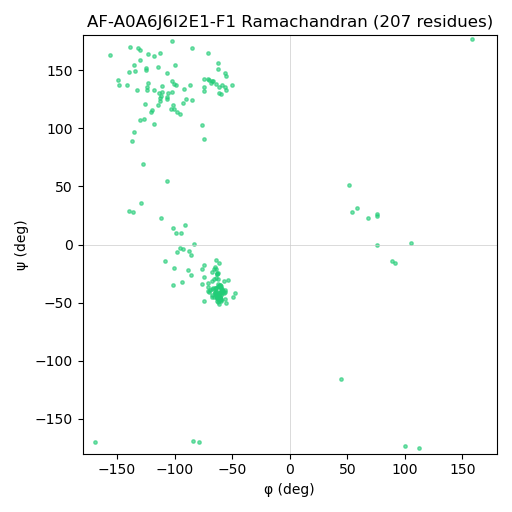ATOM 1044 O O . ALA A 1 134 ? 4.543 -4.561 -19.050 1.00 96.25 134 ALA A O 1
ATOM 1045 N N . THR A 1 135 ? 2.997 -4.588 -17.417 1.00 97.44 135 THR A N 1
ATOM 1046 C CA . THR A 1 135 ? 2.897 -6.036 -17.238 1.00 97.44 135 THR A CA 1
ATOM 1047 C C . THR A 1 135 ? 1.425 -6.437 -17.179 1.00 97.44 135 THR A C 1
ATOM 1049 O O . THR A 1 135 ? 0.547 -5.577 -17.063 1.00 97.44 135 THR A O 1
ATOM 1052 N N . ASP A 1 136 ? 1.138 -7.732 -17.280 1.00 96.88 136 ASP A N 1
ATOM 1053 C CA . ASP A 1 136 ? -0.204 -8.295 -17.089 1.00 96.88 136 ASP A CA 1
ATOM 1054 C C . ASP A 1 136 ? -0.499 -8.719 -15.638 1.00 96.88 136 ASP A C 1
ATOM 1056 O O . ASP A 1 136 ? -1.471 -9.436 -15.386 1.00 96.88 136 ASP A O 1
ATOM 1060 N N . ALA A 1 137 ? 0.299 -8.246 -14.671 1.00 97.81 137 ALA A N 1
ATOM 1061 C CA . ALA A 1 137 ? 0.013 -8.458 -13.258 1.00 97.81 137 ALA A CA 1
ATOM 1062 C C . ALA A 1 137 ? -1.387 -7.913 -12.920 1.00 97.81 137 ALA A C 1
ATOM 1064 O O . ALA A 1 137 ? -1.710 -6.787 -13.321 1.00 97.81 137 ALA A O 1
ATOM 1065 N N . PRO A 1 138 ? -2.219 -8.645 -12.159 1.00 97.50 138 PRO A N 1
ATOM 1066 C CA . PRO A 1 138 ? -3.556 -8.164 -11.830 1.00 97.50 138 PRO A CA 1
ATOM 1067 C C . PRO A 1 138 ? -3.509 -6.823 -11.095 1.00 97.50 138 PRO A C 1
ATOM 1069 O O . PRO A 1 138 ? -2.694 -6.632 -10.202 1.00 97.50 138 PRO A O 1
ATOM 1072 N N . VAL A 1 139 ? -4.383 -5.881 -11.452 1.00 97.56 139 VAL A N 1
ATOM 1073 C CA . VAL A 1 139 ? -4.267 -4.497 -10.956 1.00 97.56 139 VAL A CA 1
ATOM 1074 C C . VAL A 1 139 ? -4.387 -4.408 -9.434 1.00 97.56 139 VAL A C 1
ATOM 1076 O O . VAL A 1 139 ? -3.700 -3.603 -8.813 1.00 97.56 139 VAL A O 1
ATOM 1079 N N . PHE A 1 140 ? -5.232 -5.237 -8.827 1.00 98.06 140 PHE A N 1
ATOM 1080 C CA . PHE A 1 140 ? -5.400 -5.324 -7.383 1.00 98.06 140 PHE A CA 1
ATOM 1081 C C . PHE A 1 140 ? -5.774 -6.754 -6.997 1.00 98.06 140 PHE A C 1
ATOM 1083 O O . PHE A 1 140 ? -6.614 -7.376 -7.648 1.00 98.06 140 PHE A O 1
ATOM 1090 N N . GLN A 1 141 ? -5.179 -7.271 -5.926 1.00 97.06 141 GLN A N 1
ATOM 1091 C CA . GLN A 1 141 ? -5.488 -8.587 -5.382 1.00 97.06 141 GLN A CA 1
ATOM 1092 C C . GLN A 1 141 ? -5.511 -8.577 -3.864 1.00 97.06 141 GLN A C 1
ATOM 1094 O O . GLN A 1 141 ? -4.735 -7.877 -3.212 1.00 97.06 141 GLN A O 1
ATOM 1099 N N . VAL A 1 142 ? -6.363 -9.445 -3.316 1.00 97.12 142 VAL A N 1
ATOM 1100 C CA . VAL A 1 142 ? -6.338 -9.785 -1.897 1.00 97.12 142 VAL A CA 1
ATOM 1101 C C . VAL A 1 142 ? -6.261 -11.300 -1.731 1.00 97.12 142 VAL A C 1
ATOM 1103 O O . VAL A 1 142 ? -7.263 -11.987 -1.936 1.00 97.12 142 VAL A O 1
ATOM 1106 N N . GLN A 1 143 ? -5.106 -11.809 -1.303 1.00 95.44 143 GLN A N 1
ATOM 1107 C CA . GLN A 1 143 ? -4.822 -13.239 -1.138 1.00 95.44 143 GLN A CA 1
ATOM 1108 C C . GLN A 1 143 ? -4.476 -13.528 0.327 1.00 95.44 143 GLN A C 1
ATOM 1110 O O . GLN A 1 143 ? -3.503 -12.994 0.842 1.00 95.44 143 GLN A O 1
ATOM 1115 N N . ASP A 1 144 ? -5.294 -14.323 1.023 1.00 93.19 144 ASP A N 1
ATOM 1116 C CA . ASP A 1 144 ? -5.092 -14.676 2.446 1.00 93.19 144 ASP A CA 1
ATOM 1117 C C . ASP A 1 144 ? -4.932 -13.468 3.401 1.00 93.19 144 ASP A C 1
ATOM 1119 O O . ASP A 1 144 ? -4.291 -13.535 4.450 1.00 93.19 144 ASP A O 1
ATOM 1123 N N . GLY A 1 145 ? -5.540 -12.338 3.025 1.00 94.38 145 GLY A N 1
ATOM 1124 C CA . GLY A 1 145 ? -5.445 -11.054 3.730 1.00 94.38 145 GLY A CA 1
ATOM 1125 C C . GLY A 1 145 ? -4.312 -10.152 3.232 1.00 94.38 145 GLY A C 1
ATOM 1126 O O . GLY A 1 145 ? -4.350 -8.952 3.485 1.00 94.38 145 GLY A O 1
ATOM 1127 N N . ASN A 1 146 ? -3.352 -10.691 2.478 1.00 97.94 146 ASN A N 1
ATOM 1128 C CA . ASN A 1 146 ? -2.293 -9.915 1.836 1.00 97.94 146 ASN A CA 1
ATOM 1129 C C . ASN A 1 146 ? -2.872 -9.076 0.699 1.00 97.94 146 ASN A C 1
ATOM 1131 O O . ASN A 1 146 ? -3.726 -9.559 -0.043 1.00 97.94 146 ASN A O 1
ATOM 1135 N N . ILE A 1 147 ? -2.376 -7.853 0.535 1.00 98.56 147 ILE A N 1
ATOM 1136 C CA . ILE A 1 147 ? -2.787 -6.920 -0.513 1.00 98.56 147 ILE A CA 1
ATOM 1137 C C . ILE A 1 147 ? -1.629 -6.712 -1.485 1.00 98.56 147 ILE A C 1
ATOM 1139 O O . ILE A 1 147 ? -0.523 -6.342 -1.094 1.00 98.56 147 ILE A O 1
ATOM 1143 N N . GLY A 1 148 ? -1.899 -6.921 -2.765 1.00 98.31 148 GLY A N 1
ATOM 1144 C CA . GLY A 1 148 ? -0.990 -6.596 -3.856 1.00 98.31 148 GLY A CA 1
ATOM 1145 C C . GLY A 1 148 ? -1.686 -5.667 -4.838 1.00 98.31 148 GLY A C 1
ATOM 1146 O O . GLY A 1 148 ? -2.858 -5.878 -5.145 1.00 98.31 148 GLY A O 1
ATOM 1147 N N . THR A 1 149 ? -1.014 -4.614 -5.298 1.00 98.38 149 THR A N 1
ATOM 1148 C CA . THR A 1 149 ? -1.638 -3.642 -6.203 1.00 98.38 149 THR A CA 1
ATOM 1149 C C . THR A 1 149 ? -0.648 -3.011 -7.170 1.00 98.38 149 THR A C 1
ATOM 1151 O O . THR A 1 149 ? 0.470 -2.694 -6.785 1.00 98.38 149 THR A O 1
ATOM 1154 N N . GLN A 1 150 ? -1.070 -2.789 -8.414 1.00 97.81 150 GLN A N 1
ATOM 1155 C CA . GLN A 1 150 ? -0.392 -1.951 -9.411 1.00 97.81 150 GLN A CA 1
ATOM 1156 C C . GLN A 1 150 ? -0.810 -0.472 -9.324 1.00 97.81 150 GLN A C 1
ATOM 1158 O O . GLN A 1 150 ? -0.276 0.375 -10.044 1.00 97.81 150 GLN A O 1
ATOM 1163 N N . LEU A 1 151 ? -1.783 -0.150 -8.466 1.00 96.81 151 LEU A N 1
ATOM 1164 C CA . LEU A 1 151 ? -2.230 1.218 -8.237 1.00 96.81 151 LEU A CA 1
ATOM 1165 C C . LEU A 1 151 ? -1.203 1.989 -7.402 1.00 96.81 151 LEU A C 1
ATOM 1167 O O . LEU A 1 151 ? -0.721 1.506 -6.380 1.00 96.81 151 LEU A O 1
ATOM 1171 N N . HIS A 1 152 ? -0.922 3.217 -7.827 1.00 92.38 152 HIS A N 1
ATOM 1172 C CA . HIS A 1 152 ? 0.010 4.150 -7.199 1.00 92.38 152 HIS A CA 1
ATOM 1173 C C . HIS A 1 152 ? -0.696 5.238 -6.381 1.00 92.38 152 HIS A C 1
ATOM 1175 O O . HIS A 1 152 ? -1.922 5.392 -6.395 1.00 92.38 152 HIS A O 1
ATOM 1181 N N . GLY A 1 153 ? 0.147 6.038 -5.723 1.00 74.00 153 GLY A N 1
ATOM 1182 C CA . GLY A 1 153 ? -0.175 7.045 -4.717 1.00 74.00 153 GLY A CA 1
ATOM 1183 C C . GLY A 1 153 ? 0.091 6.475 -3.324 1.00 74.00 153 GLY A C 1
ATOM 1184 O O . GLY A 1 153 ? 0.521 5.328 -3.189 1.00 74.00 153 GLY A O 1
ATOM 1185 N N . PRO A 1 154 ? -0.266 7.186 -2.252 1.00 91.00 154 PRO A N 1
ATOM 1186 C CA . PRO A 1 154 ? -0.623 6.494 -1.029 1.00 91.00 154 PRO A CA 1
ATOM 1187 C C . PRO A 1 154 ? -2.017 5.896 -1.255 1.00 91.00 154 PRO A C 1
ATOM 1189 O O . PRO A 1 154 ? -3.033 6.558 -1.039 1.00 91.00 154 PRO A O 1
ATOM 1192 N N . VAL A 1 155 ? -2.074 4.658 -1.757 1.00 95.25 155 VAL A N 1
ATOM 1193 C CA . VAL A 1 155 ? -3.317 3.899 -1.986 1.00 95.25 155 VAL A CA 1
ATOM 1194 C C . VAL A 1 155 ? -4.223 3.974 -0.755 1.00 95.25 155 VAL A C 1
ATO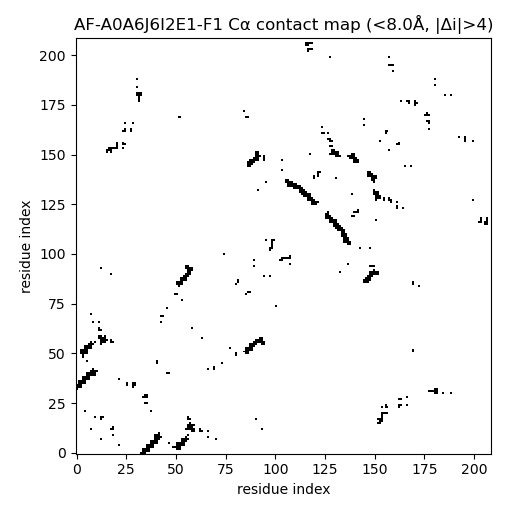M 1196 O O . VAL A 1 155 ? -5.415 4.233 -0.879 1.00 95.25 155 VAL A O 1
ATOM 1199 N N . MET A 1 156 ? -3.659 3.860 0.446 1.00 96.75 156 MET A N 1
ATOM 1200 C CA . MET A 1 156 ? -4.413 3.936 1.699 1.00 96.75 156 MET A CA 1
ATOM 1201 C C . MET A 1 156 ? -5.025 5.321 1.962 1.00 96.75 156 MET A C 1
ATOM 1203 O O . MET A 1 156 ? -6.089 5.400 2.570 1.00 96.75 156 MET A O 1
ATOM 1207 N N . ALA A 1 157 ? -4.416 6.415 1.482 1.00 95.06 157 ALA A N 1
ATOM 1208 C CA . ALA A 1 157 ? -4.995 7.758 1.620 1.00 95.06 157 ALA A CA 1
ATOM 1209 C C . ALA A 1 157 ? -6.244 7.928 0.751 1.00 95.06 157 ALA A C 1
ATOM 1211 O O . ALA A 1 157 ? -7.218 8.545 1.174 1.00 95.06 157 ALA A O 1
ATOM 1212 N N . LYS A 1 158 ? -6.217 7.365 -0.462 1.00 94.12 158 LYS A N 1
ATOM 1213 C CA . LYS A 1 158 ? -7.354 7.400 -1.389 1.00 94.12 158 LYS A CA 1
ATOM 1214 C C . LYS A 1 158 ? -8.461 6.427 -1.005 1.00 94.12 158 LYS A C 1
ATOM 1216 O O . LYS A 1 158 ? -9.595 6.603 -1.430 1.00 94.12 158 LYS A O 1
ATOM 1221 N N . ASN A 1 159 ? -8.145 5.408 -0.212 1.00 95.75 159 ASN A N 1
ATOM 1222 C CA . ASN A 1 159 ? -9.056 4.317 0.105 1.00 95.75 159 ASN A CA 1
ATOM 1223 C C . ASN A 1 159 ? -9.154 4.125 1.632 1.00 95.75 159 ASN A C 1
ATOM 1225 O O . ASN A 1 159 ? -8.683 3.116 2.155 1.00 95.75 159 ASN A O 1
ATOM 1229 N N . PRO A 1 160 ? -9.771 5.064 2.380 1.00 94.19 160 PRO A N 1
ATOM 1230 C CA . PRO A 1 160 ? -9.830 5.009 3.842 1.00 94.19 160 PRO A CA 1
ATOM 1231 C C . PRO A 1 160 ? -10.549 3.757 4.360 1.00 94.19 160 PRO A C 1
ATOM 1233 O O . PRO A 1 160 ? -10.127 3.183 5.358 1.00 94.19 160 PRO A O 1
ATOM 1236 N N . ARG A 1 161 ? -11.579 3.281 3.645 1.00 92.69 161 ARG A N 1
ATOM 1237 C CA . ARG A 1 161 ? -12.275 2.027 3.979 1.00 92.69 161 ARG A CA 1
ATOM 1238 C C . ARG A 1 161 ? -11.358 0.808 3.837 1.00 92.69 161 ARG A C 1
ATOM 1240 O O . ARG A 1 161 ? -11.370 -0.055 4.708 1.00 92.69 161 ARG A O 1
ATOM 1247 N N . LEU A 1 162 ? -10.531 0.771 2.787 1.00 96.19 162 LEU A N 1
ATOM 1248 C CA . LEU A 1 162 ? -9.530 -0.282 2.590 1.00 96.19 162 LEU A CA 1
ATOM 1249 C C . LEU A 1 162 ? -8.483 -0.263 3.710 1.00 96.19 162 LEU A C 1
ATOM 1251 O O . LEU A 1 162 ? -8.126 -1.316 4.237 1.00 96.19 162 LEU A O 1
ATOM 1255 N N . ALA A 1 163 ? -8.024 0.931 4.098 1.00 96.69 163 ALA A N 1
ATOM 1256 C CA . ALA A 1 163 ? -7.089 1.097 5.204 1.00 96.69 163 ALA A CA 1
ATOM 1257 C C . ALA A 1 163 ? -7.676 0.546 6.515 1.00 96.69 163 ALA A C 1
ATOM 1259 O O . ALA A 1 163 ? -7.034 -0.269 7.174 1.00 96.69 163 ALA A O 1
ATOM 1260 N N . ASP A 1 164 ? -8.917 0.906 6.852 1.00 95.44 164 ASP A N 1
ATOM 1261 C CA . ASP A 1 164 ? -9.589 0.416 8.063 1.00 95.44 164 ASP A CA 1
ATOM 1262 C C . ASP A 1 164 ? -9.818 -1.099 8.036 1.00 95.44 164 ASP A C 1
ATOM 1264 O O . ASP A 1 164 ? -9.669 -1.766 9.057 1.00 95.44 164 ASP A O 1
ATOM 1268 N N . GLN A 1 165 ? -10.135 -1.673 6.874 1.00 95.75 165 GLN A N 1
ATOM 1269 C CA . GLN A 1 165 ? -10.280 -3.122 6.727 1.00 95.75 165 GLN A CA 1
ATOM 1270 C C . GLN A 1 165 ? -8.957 -3.859 6.947 1.00 95.75 165 GLN A C 1
ATOM 1272 O O . GLN A 1 165 ? -8.949 -4.880 7.634 1.00 95.75 165 GLN A O 1
ATOM 1277 N N . LEU A 1 166 ? -7.842 -3.340 6.419 1.00 97.25 166 LEU A N 1
ATOM 1278 C CA . LEU A 1 166 ? -6.517 -3.916 6.658 1.00 97.25 166 LEU A CA 1
ATOM 1279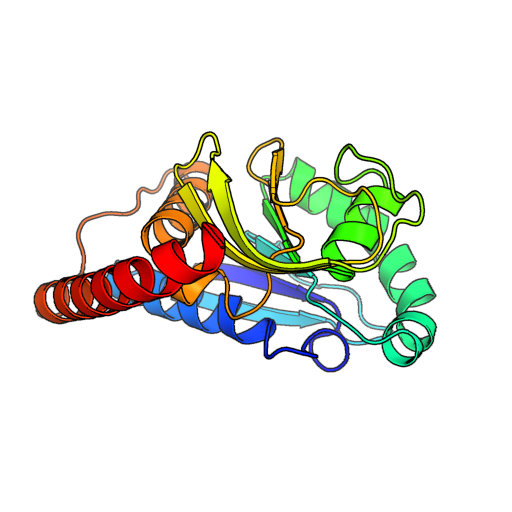 C C . LEU A 1 166 ? -6.133 -3.831 8.145 1.00 97.25 166 LEU A C 1
ATOM 1281 O O . LEU A 1 166 ? -5.672 -4.818 8.717 1.00 97.25 166 LEU A O 1
ATOM 1285 N N . LEU A 1 167 ? -6.370 -2.683 8.792 1.00 97.56 167 LEU A N 1
ATOM 1286 C CA . LEU A 1 167 ? -6.147 -2.519 10.233 1.00 97.56 167 LEU A CA 1
ATOM 1287 C C . LEU A 1 167 ? -7.027 -3.475 11.054 1.00 97.56 167 LEU A C 1
ATOM 1289 O O . LEU A 1 167 ? -6.537 -4.121 11.977 1.00 97.56 167 LEU A O 1
ATOM 1293 N N . SER A 1 168 ? -8.309 -3.600 10.702 1.00 96.38 168 SER A N 1
ATOM 1294 C CA . SER A 1 168 ? -9.254 -4.512 11.355 1.00 96.38 168 SER A CA 1
ATOM 1295 C C . SER A 1 168 ? -8.802 -5.968 11.249 1.00 96.38 168 SER A C 1
ATOM 1297 O O . SER A 1 168 ? -8.851 -6.690 12.242 1.00 96.38 168 SER A O 1
ATOM 1299 N N . GLU A 1 169 ? -8.321 -6.396 10.080 1.00 96.50 169 GLU A N 1
ATOM 1300 C CA . GLU A 1 169 ? -7.785 -7.746 9.880 1.00 96.50 169 GLU A CA 1
ATOM 1301 C C . GLU A 1 169 ? -6.562 -8.004 10.771 1.00 96.50 169 GLU A C 1
ATOM 1303 O O . GLU A 1 169 ? -6.515 -9.026 11.455 1.00 96.50 169 GLU A O 1
ATOM 1308 N N . MET A 1 170 ? -5.609 -7.066 10.838 1.00 97.38 170 MET A N 1
ATOM 1309 C CA . MET A 1 170 ? -4.444 -7.205 11.722 1.00 97.38 170 MET A CA 1
ATOM 1310 C C . MET A 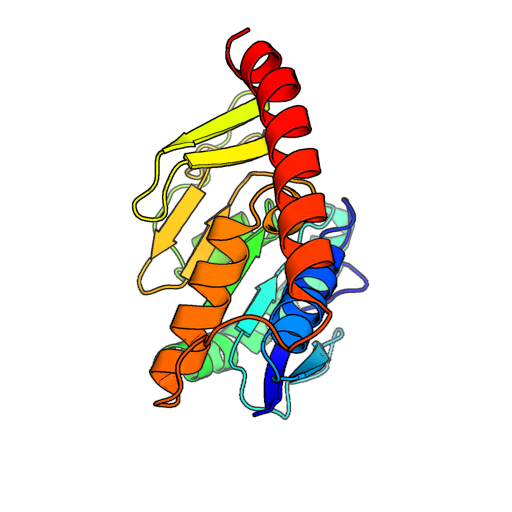1 170 ? -4.850 -7.302 13.196 1.00 97.38 170 MET A C 1
ATOM 1312 O O . MET A 1 170 ? -4.374 -8.182 13.906 1.00 97.38 170 MET A O 1
ATOM 1316 N N . LEU A 1 171 ? -5.765 -6.447 13.662 1.00 96.88 171 LEU A N 1
ATOM 1317 C CA . LEU A 1 171 ? -6.232 -6.469 15.053 1.00 96.88 171 LEU A CA 1
ATOM 1318 C C . LEU A 1 171 ? -6.957 -7.776 15.393 1.00 96.88 171 LEU A C 1
ATOM 1320 O O . LEU A 1 171 ? -6.702 -8.352 16.452 1.00 96.88 171 LEU A O 1
ATOM 1324 N N . LYS A 1 172 ? -7.796 -8.287 14.482 1.00 95.50 172 LYS A N 1
ATOM 1325 C CA . LYS A 1 172 ? -8.525 -9.553 14.666 1.00 95.50 172 LYS A CA 1
ATOM 1326 C C . LYS A 1 172 ? -7.590 -10.737 14.859 1.00 95.50 172 LYS A C 1
ATOM 1328 O O . LYS A 1 172 ? -7.871 -11.599 15.690 1.00 95.50 172 LYS A O 1
ATOM 1333 N N . ARG A 1 173 ? -6.458 -10.766 14.152 1.00 94.50 173 ARG A N 1
ATOM 1334 C CA . ARG A 1 173 ? -5.430 -11.810 14.316 1.00 94.50 173 ARG A CA 1
ATOM 1335 C C . ARG A 1 173 ? -4.786 -11.805 15.704 1.00 94.50 173 ARG A C 1
ATOM 1337 O O . ARG A 1 173 ? -4.306 -12.842 16.148 1.00 94.50 173 ARG A O 1
ATOM 1344 N N . HIS A 1 174 ? -4.870 -10.684 16.418 1.00 94.06 174 HIS A N 1
ATOM 1345 C CA . HIS A 1 174 ? -4.460 -10.540 17.818 1.00 94.06 174 HIS A CA 1
ATOM 1346 C C . HIS A 1 174 ? -5.615 -10.636 18.823 1.00 94.06 174 HIS A C 1
ATOM 1348 O O . HIS A 1 174 ? -5.431 -10.338 20.002 1.00 94.06 174 HIS A O 1
ATOM 1354 N N . GLY A 1 175 ? -6.816 -11.028 18.387 1.00 94.38 175 GLY A N 1
ATOM 1355 C CA . GLY A 1 175 ? -7.997 -11.088 19.253 1.00 94.38 175 GLY A CA 1
ATOM 1356 C C . GLY A 1 175 ? -8.499 -9.713 19.710 1.00 94.38 175 GLY A C 1
ATOM 1357 O O . GLY A 1 175 ? -9.164 -9.620 20.740 1.00 94.38 175 GLY A O 1
ATOM 1358 N N . SER A 1 176 ? -8.170 -8.655 18.966 1.00 94.31 176 SER A N 1
ATOM 1359 C CA . SER A 1 176 ? -8.668 -7.292 19.165 1.00 94.31 176 SER A CA 1
ATOM 1360 C C . SER A 1 176 ? -9.564 -6.880 17.995 1.00 94.31 176 SER A C 1
ATOM 1362 O O . SER A 1 176 ? -9.553 -7.493 16.931 1.00 94.31 176 SER A O 1
ATOM 1364 N N . GLU A 1 177 ? -10.331 -5.810 18.161 1.00 92.38 177 GLU A N 1
ATOM 1365 C CA . GLU A 1 177 ? -11.174 -5.253 17.103 1.00 92.38 177 GLU A CA 1
ATOM 1366 C C . GLU A 1 177 ? -10.844 -3.779 16.880 1.00 92.38 177 GLU A C 1
ATOM 1368 O O . GLU A 1 177 ? -10.403 -3.082 17.797 1.00 92.38 177 GLU A O 1
ATOM 1373 N N . LEU A 1 178 ? -11.056 -3.307 15.649 1.00 90.19 178 LEU A N 1
ATOM 1374 C CA . LEU A 1 178 ? -11.035 -1.879 15.355 1.00 90.19 178 LEU A CA 1
ATOM 1375 C C . LEU A 1 178 ? -12.353 -1.289 15.869 1.00 90.19 178 LEU A C 1
ATOM 1377 O O . LEU A 1 178 ? -13.404 -1.516 15.273 1.00 90.19 178 LEU A O 1
ATOM 1381 N N . ASN A 1 179 ? -12.292 -0.609 17.011 1.00 89.50 179 ASN A N 1
ATOM 1382 C CA . ASN A 1 179 ? -13.462 -0.023 17.666 1.00 89.50 179 ASN A CA 1
ATOM 1383 C C . ASN A 1 179 ? -13.881 1.299 17.001 1.00 89.50 179 ASN A C 1
ATOM 1385 O O . ASN A 1 179 ? -13.380 1.668 15.946 1.00 89.50 179 ASN A O 1
ATOM 1389 N N . GLU A 1 180 ? -14.798 2.034 17.629 1.00 86.88 180 GLU A N 1
ATOM 1390 C CA . GLU A 1 180 ? -15.122 3.406 17.230 1.00 86.88 180 GLU A CA 1
ATOM 1391 C C . GLU A 1 180 ? -13.908 4.348 17.383 1.00 86.88 180 GLU A C 1
ATOM 1393 O O . GLU A 1 180 ? -13.071 4.135 18.271 1.00 86.88 180 GLU A O 1
ATOM 1398 N N . PRO A 1 181 ? -13.814 5.420 16.569 1.00 86.06 181 PRO A N 1
ATOM 1399 C CA . PRO A 1 181 ? -12.788 6.440 16.744 1.00 86.06 181 PRO A CA 1
ATOM 1400 C C . PRO A 1 181 ? -12.823 7.057 18.150 1.00 86.06 181 PRO A C 1
ATOM 1402 O O . PRO A 1 181 ? -13.888 7.235 18.748 1.00 86.06 181 PRO A O 1
ATOM 1405 N N . LEU A 1 182 ? -11.657 7.452 18.663 1.00 86.38 182 LEU A N 1
ATOM 1406 C CA . LEU A 1 182 ? -11.514 8.138 19.943 1.00 86.38 182 LEU A CA 1
ATOM 1407 C C . LEU A 1 182 ? -12.373 9.411 19.995 1.00 86.38 182 LEU A C 1
ATOM 1409 O O . LEU A 1 182 ? -12.522 10.150 19.013 1.00 86.38 182 LEU A O 1
ATOM 1413 N N . ALA A 1 183 ? -12.906 9.694 21.185 1.00 80.38 183 ALA A N 1
ATOM 1414 C CA . ALA A 1 183 ? -13.714 10.882 21.428 1.00 80.38 183 ALA A CA 1
ATOM 1415 C C . ALA A 1 183 ? -12.956 12.160 21.028 1.00 80.38 183 ALA A C 1
ATOM 1417 O O . ALA A 1 183 ? -11.791 12.343 21.374 1.00 80.38 183 ALA A O 1
ATOM 1418 N N . GLY A 1 184 ? -13.633 13.048 20.298 1.00 81.44 184 GLY A N 1
ATOM 1419 C CA . GLY A 1 184 ? -13.053 14.288 19.773 1.00 81.44 184 GLY A CA 1
ATOM 1420 C C . GLY A 1 184 ? -12.390 14.159 18.399 1.00 81.44 184 GLY A C 1
ATOM 1421 O O . GLY A 1 184 ? -12.197 15.181 17.757 1.00 81.44 184 GLY A O 1
ATOM 1422 N N . ILE A 1 185 ? -12.118 12.940 17.917 1.00 84.69 185 ILE A N 1
ATOM 1423 C CA . ILE A 1 185 ? -11.510 12.703 16.595 1.00 84.69 185 ILE A CA 1
ATOM 1424 C C . ILE A 1 185 ? -12.557 12.303 15.548 1.00 84.69 185 ILE A C 1
ATOM 1426 O O . ILE A 1 185 ? -12.325 12.471 14.359 1.00 84.69 185 ILE A O 1
ATOM 1430 N N . LYS A 1 186 ? -13.740 11.827 15.961 1.00 80.12 186 LYS A N 1
ATOM 1431 C CA . LYS A 1 186 ? -14.799 11.384 15.036 1.00 80.12 186 LYS A CA 1
ATOM 1432 C C . LYS A 1 186 ? -15.103 12.402 13.925 1.00 80.12 186 LYS A C 1
ATOM 1434 O O . LYS A 1 186 ? -15.117 12.030 12.760 1.00 80.12 186 LYS A O 1
ATOM 1439 N N . ASN A 1 187 ? -15.228 13.683 14.279 1.00 84.38 187 ASN A N 1
ATOM 1440 C CA . ASN A 1 187 ? -15.449 14.750 13.299 1.00 84.38 187 ASN A CA 1
ATOM 1441 C C . ASN A 1 187 ? -14.302 14.864 12.281 1.00 84.38 187 ASN A C 1
ATOM 1443 O O . ASN A 1 187 ? -14.564 15.132 11.114 1.00 84.38 187 ASN A O 1
ATOM 1447 N N . ASP A 1 188 ? -13.053 14.654 12.701 1.00 85.31 188 ASP A N 1
ATOM 1448 C CA . ASP A 1 188 ? -11.890 14.703 11.811 1.00 85.31 188 ASP A CA 1
ATOM 1449 C C . ASP A 1 188 ? -11.877 13.496 10.859 1.00 85.31 188 ASP A C 1
ATOM 1451 O O . ASP A 1 188 ? -11.573 13.648 9.677 1.00 85.31 188 ASP A O 1
ATOM 1455 N N . VAL A 1 189 ? -12.241 12.302 11.351 1.00 84.69 189 VAL A N 1
ATOM 1456 C CA . VAL A 1 189 ? -12.367 11.092 10.515 1.00 84.69 189 VAL A CA 1
ATOM 1457 C C . VAL A 1 189 ? -13.431 11.293 9.441 1.00 84.69 189 VAL A C 1
ATOM 1459 O O . VAL A 1 189 ? -13.162 11.028 8.267 1.00 84.69 189 VAL A O 1
ATOM 1462 N N . ASP A 1 190 ? -14.600 11.800 9.836 1.00 86.00 190 ASP A N 1
ATOM 1463 C CA . ASP A 1 190 ? -15.725 12.054 8.935 1.00 86.00 190 ASP A CA 1
ATOM 1464 C C . ASP A 1 190 ? -15.360 13.133 7.898 1.00 86.00 190 ASP A C 1
ATOM 1466 O O . ASP A 1 190 ? -15.558 12.938 6.702 1.00 86.00 190 ASP A O 1
ATOM 1470 N N . GLN A 1 191 ? -14.708 14.225 8.313 1.00 89.06 191 GLN A N 1
ATOM 1471 C CA . GLN A 1 191 ? -14.238 15.265 7.387 1.00 89.06 191 GLN A CA 1
ATOM 1472 C C . GLN A 1 191 ? -13.228 14.740 6.362 1.00 89.06 191 GLN A C 1
ATOM 1474 O O . GLN A 1 191 ? -13.285 15.112 5.187 1.00 89.06 191 GLN A O 1
ATOM 1479 N N . VAL A 1 192 ? -12.289 13.888 6.781 1.00 88.94 192 VAL A N 1
ATOM 1480 C CA . VAL A 1 192 ? -11.339 13.264 5.852 1.00 88.94 192 VAL A CA 1
ATOM 1481 C C . VAL A 1 192 ? -12.073 12.345 4.879 1.00 88.94 192 VAL A C 1
ATOM 1483 O O . VAL A 1 192 ? -11.771 12.379 3.687 1.00 88.94 192 VAL A O 1
ATOM 1486 N N . ALA A 1 193 ? -13.049 11.566 5.353 1.00 87.25 193 ALA A N 1
ATOM 1487 C CA . ALA A 1 193 ? -13.869 10.719 4.493 1.00 87.25 193 ALA A CA 1
ATOM 1488 C C . ALA A 1 193 ? -14.626 11.548 3.439 1.00 87.25 193 ALA A C 1
ATOM 1490 O O . ALA A 1 193 ? -14.514 11.243 2.254 1.00 87.25 193 ALA A O 1
ATOM 1491 N N . ASP A 1 194 ? -15.272 12.648 3.835 1.00 90.88 194 ASP A N 1
ATOM 1492 C CA . ASP A 1 194 ? -15.993 13.550 2.926 1.00 90.88 194 ASP A CA 1
ATOM 1493 C C . ASP A 1 194 ? -15.081 14.161 1.848 1.00 90.88 194 ASP A C 1
ATOM 1495 O O . ASP A 1 194 ? -15.471 14.325 0.688 1.00 90.88 194 ASP A O 1
ATOM 1499 N N . ILE A 1 195 ? -13.850 14.538 2.215 1.00 93.00 195 ILE A N 1
ATOM 1500 C CA . ILE A 1 195 ? -12.863 15.059 1.258 1.00 93.00 195 ILE A CA 1
ATOM 1501 C C . ILE A 1 195 ? -12.467 13.965 0.266 1.00 93.00 195 ILE A C 1
ATOM 1503 O O . ILE A 1 195 ? -12.412 14.223 -0.937 1.00 93.00 195 ILE A O 1
ATOM 1507 N N . VAL A 1 196 ? -12.207 12.750 0.753 1.00 92.62 196 VAL A N 1
ATOM 1508 C CA . VAL A 1 196 ? -11.848 11.620 -0.107 1.00 92.62 196 VAL A CA 1
ATOM 1509 C C . VAL A 1 196 ? -12.997 11.258 -1.049 1.00 92.62 196 VAL A C 1
ATOM 1511 O O . VAL A 1 196 ? -12.744 11.027 -2.228 1.00 92.62 196 VAL A O 1
ATOM 1514 N N . GLU A 1 197 ? -14.250 11.279 -0.590 1.00 92.19 197 GLU A N 1
ATOM 1515 C CA . GLU A 1 197 ? -15.417 11.025 -1.445 1.00 92.19 197 GLU A CA 1
ATOM 1516 C C . GLU A 1 197 ? -15.521 12.047 -2.590 1.00 92.19 197 GLU A C 1
ATOM 1518 O O . GLU A 1 197 ? -15.717 11.666 -3.745 1.00 92.19 197 GLU A O 1
ATOM 1523 N N . LYS A 1 198 ? -15.259 13.333 -2.328 1.00 93.56 198 LYS A N 1
ATOM 1524 C CA . LYS A 1 198 ? -15.199 14.358 -3.388 1.00 93.56 198 LYS A CA 1
ATOM 1525 C C . LYS A 1 198 ? -14.059 14.121 -4.379 1.00 93.56 198 LYS A C 1
ATOM 1527 O O . LYS A 1 198 ? -14.225 14.362 -5.574 1.00 93.56 198 LYS A O 1
ATOM 1532 N N . VAL A 1 199 ? -12.898 13.655 -3.910 1.00 91.25 199 VAL A N 1
ATOM 1533 C CA . VAL A 1 199 ? -11.790 13.261 -4.800 1.00 91.25 199 VAL A CA 1
ATOM 1534 C C . VAL A 1 199 ? -12.214 12.085 -5.682 1.00 91.25 199 VAL A C 1
ATOM 1536 O O . VAL A 1 199 ? -11.986 12.118 -6.890 1.00 91.25 199 VAL A O 1
ATOM 1539 N N . TRP A 1 200 ? -12.898 11.092 -5.111 1.00 93.75 200 TRP A N 1
ATOM 1540 C CA . TRP A 1 200 ? -13.451 9.957 -5.849 1.00 93.75 200 TRP A CA 1
ATOM 1541 C C . TRP A 1 200 ? -14.439 10.377 -6.938 1.00 93.75 200 TRP A C 1
ATOM 1543 O O . TRP A 1 200 ? -14.377 9.843 -8.040 1.00 93.75 200 TRP A O 1
ATOM 1553 N N . GLU A 1 201 ? -15.328 11.337 -6.680 1.00 92.69 201 GLU A N 1
ATOM 1554 C CA . GLU A 1 201 ? -16.264 11.839 -7.698 1.00 92.69 201 GLU A CA 1
ATOM 1555 C C . GLU A 1 201 ? -15.553 12.446 -8.916 1.00 92.69 201 GLU A C 1
ATOM 1557 O O . GLU A 1 201 ? -16.020 12.305 -10.051 1.00 92.69 201 GLU A O 1
ATOM 1562 N N . LEU A 1 202 ? -14.429 13.132 -8.690 1.00 91.00 202 LEU A N 1
ATOM 1563 C CA . LEU A 1 202 ? -13.623 13.727 -9.754 1.00 91.00 202 LEU A CA 1
ATOM 1564 C C . LEU A 1 202 ? -12.837 12.659 -10.518 1.00 91.00 202 LEU A C 1
ATOM 1566 O O . LEU A 1 202 ? -12.875 12.628 -11.746 1.00 91.00 202 LEU A O 1
ATOM 1570 N N . GLU A 1 203 ? -12.157 11.765 -9.804 1.00 89.81 203 GLU A N 1
ATOM 1571 C CA . GLU A 1 203 ? -11.297 10.748 -10.414 1.00 89.81 203 GLU A CA 1
ATOM 1572 C C . GLU A 1 203 ? -12.088 9.606 -11.064 1.00 89.81 203 GLU A C 1
ATOM 1574 O O . GLU A 1 203 ? -11.632 9.055 -12.061 1.00 89.81 203 GLU A O 1
ATOM 1579 N N . ARG A 1 204 ? -13.304 9.290 -10.593 1.00 90.38 204 ARG A N 1
ATOM 1580 C CA . ARG A 1 204 ? -14.184 8.300 -11.241 1.00 90.38 204 ARG A CA 1
ATOM 1581 C C . ARG A 1 204 ? -14.529 8.698 -12.673 1.00 90.38 204 ARG A C 1
ATOM 1583 O O . ARG A 1 204 ? -14.610 7.827 -13.531 1.00 90.38 204 ARG A O 1
ATOM 1590 N N . LYS A 1 205 ? -14.691 9.998 -12.943 1.00 88.19 205 LYS A N 1
ATOM 1591 C CA . LYS A 1 205 ? -14.905 10.500 -14.310 1.00 88.19 205 LYS A CA 1
ATOM 1592 C C . LYS A 1 205 ? -13.691 10.206 -15.188 1.00 88.19 205 LYS A C 1
ATOM 1594 O O . LYS A 1 205 ? -13.857 9.659 -16.268 1.00 88.19 205 LYS A O 1
ATOM 1599 N N . LEU A 1 206 ? -12.489 10.465 -14.671 1.00 85.44 206 LEU A N 1
ATOM 1600 C CA . LEU A 1 206 ? -11.229 10.191 -15.368 1.00 85.44 206 LEU A CA 1
ATOM 1601 C C . LEU A 1 206 ? -10.961 8.691 -15.555 1.00 85.44 206 LEU A C 1
ATOM 1603 O O . LEU A 1 206 ? -10.332 8.306 -16.529 1.00 85.44 206 LEU A O 1
ATOM 1607 N N . ALA A 1 207 ? -11.418 7.840 -14.633 1.00 83.38 207 ALA A N 1
ATOM 1608 C CA . ALA A 1 207 ? -11.286 6.386 -14.748 1.00 83.38 207 ALA A CA 1
ATOM 1609 C C . ALA A 1 207 ? -12.258 5.768 -15.771 1.00 83.38 207 ALA A C 1
ATOM 1611 O O . ALA A 1 207 ? -12.063 4.632 -16.197 1.00 83.38 207 ALA A O 1
ATOM 1612 N N . SER A 1 208 ? -13.314 6.500 -16.142 1.00 79.06 208 SER A N 1
ATOM 1613 C CA . SER A 1 208 ? -14.294 6.083 -17.153 1.00 79.06 208 SER A CA 1
ATOM 1614 C C . SER A 1 208 ? -13.984 6.567 -18.576 1.00 79.06 208 SER A C 1
ATOM 1616 O O . SER A 1 208 ? -14.732 6.223 -19.492 1.00 79.06 208 SER A O 1
ATOM 1618 N N . GLU A 1 209 ? -12.925 7.366 -18.748 1.00 68.81 209 GLU A N 1
ATOM 1619 C CA . GLU A 1 209 ? -12.406 7.849 -20.041 1.00 68.81 209 GLU A CA 1
ATOM 1620 C C . GLU A 1 209 ? -11.453 6.832 -20.691 1.00 68.81 209 GLU A C 1
ATOM 1622 O O . GLU A 1 209 ? -11.548 6.668 -21.930 1.00 68.81 209 GLU A O 1
#

Organism: NCBI:txid449393

Solvent-accessible surface area (backbone atoms only — not comparable to full-atom values): 11185 Å² total; per-residue (Å²): 95,76,42,31,35,34,32,49,34,57,94,46,17,34,73,66,47,31,57,48,27,55,54,41,48,33,54,54,38,43,43,44,68,28,43,59,47,79,44,78,32,50,84,92,59,75,82,89,67,80,40,45,30,40,36,30,26,25,42,50,75,71,42,43,75,74,39,48,75,51,51,60,70,40,48,64,58,54,55,51,34,44,76,74,68,21,32,45,42,22,26,34,59,26,20,54,50,35,33,77,69,71,73,40,91,72,52,76,53,81,46,80,73,46,78,45,45,41,70,44,82,50,99,86,43,77,44,54,32,38,33,66,48,45,46,61,46,65,56,64,50,76,58,99,78,19,38,36,23,35,41,40,50,34,41,37,65,64,24,56,68,55,38,51,51,54,52,29,54,52,31,46,77,70,79,41,72,71,61,73,57,38,90,88,44,49,66,57,56,51,52,52,48,55,52,40,51,55,50,46,63,58,46,52,56,58,40,73,108

Secondary structure (DSSP, 8-state):
-EEEEEEESTTTS-TTSTTHHHHHHHHHHHHTT-EEEEEEE-TT----S--SEEEE----HHHHHHHHHHHHHHHHHHHHHHHTT-EEEEETHHHHHHHHTTSS-----EEEEEEEEEEEEETTEEEEEEEEEEE---SEEEETTEEEE-EES-HHHH-HHHHHHHHHHHHHHTT----SPPTTTHHHHHHHHHHHHHHHHHHHHHHT-

Sequence (209 aa):
MILNFVTLFPGHLNLNGDQANLDVLSKRLSWFGHEAQITSVDKGHTPSTNADLIFIGHGSIAAWKDIEPHLEAQLIWIKEQLRSGALLFAVASGYERAISMDLFQGSLNETARISKFEIVESRLGEVLGYLNAATDAPVFQVQDGNIGTQLHGPVMAKNPRLADQLLSEMLKRHGSELNEPLAGIKNDVDQVADIVEKVWELERKLASE

Mean predicted aligned error: 3.46 Å